Protein AF-A0A7N9CZJ7-F1 (afdb_monomer)

Nearest PDB structures (foldseek):
  6ads-assembly1_A  TM=1.060E-01  e=1.858E+00  Senecavirus A
  6adr-assembly1_A  TM=1.019E-01  e=4.118E+00  Senecavirus A

Foldseek 3Di:
DKDWDDDDDDDDPDWTKIKDFQPPDWAFDDQLDAAFAKEKCDPPPDDDDHDPDDDPWDKDWDQFKDKHFDDHQGAKEFQDQSYFAKDKAKAFDWDDDPDAATTGKIKMFIFTDWDPPDDDPFDDLPQAAAQDLDDSHRPPDTSCLVRHFHPDWIWGHWDDFPVDIKTKTWRAAQFNAPPPDPDADDWDPDPQKTWDWFDGDHHRPGYGNDQTFIGTGPHNHTHRRPRVQRRQQFWMWIKDDHWAAQPVCSGTRITDIIGTDDTDHMKMFGDPQKKKWKAFWDADSVRSMIMHGGRIMITGMDHNVCNVPPDDRNGMMMTMIGGDRMDMDGDDDPDDDD

Radius of gyration: 24.05 Å; Cα contacts (8 Å, |Δi|>4): 774; chains: 1; bounding box: 57×35×83 Å

Secondary structure (DSSP, 8-state):
--EE-----SSS---EEEEEES-S-EEEPBTTS----EEES-TTTSPSPB-SS-----EEE--S-EEEE-SSSB-EEESSTTSBPEEEEEEEE----TTS-S--EEEEEEEEPPBTT--------TT-EEPP---SSS------GGGEE-SSPEEEEEEE-SS-EEEEEE-S------TT-S-------BTTEEEEEESS----TT--SS---EEETT---B--STTHHHHTSS-EEEEEEEEEE-TT-TTS-EEEEEEEEEEE---EEE-TTEEEEEEEEEEETTTTEEEEEEEEEEESEE-HHHHHHH--TTT-EEEEEEE-SEEEEEE--SS---

Mean predicted aligned error: 12.18 Å

pLDDT: mean 73.37, std 17.72, range [30.78, 95.75]

Structure (mmCIF, N/CA/C/O backbone):
data_AF-A0A7N9CZJ7-F1
#
_entry.id   AF-A0A7N9CZJ7-F1
#
loop_
_atom_site.group_PDB
_atom_site.id
_atom_site.type_symbol
_atom_site.label_atom_id
_atom_site.label_alt_id
_atom_site.label_comp_id
_atom_site.label_asym_id
_atom_site.label_entity_id
_atom_site.label_seq_id
_atom_site.pdbx_PDB_ins_code
_atom_site.Cartn_x
_atom_site.Cartn_y
_atom_site.Cartn_z
_atom_site.occupancy
_atom_site.B_iso_or_equiv
_atom_site.auth_seq_id
_atom_site.auth_comp_id
_atom_site.auth_asym_id
_atom_site.auth_atom_id
_atom_site.pdbx_PDB_model_num
ATOM 1 N N . MET A 1 1 ? -22.726 -16.445 22.531 1.00 35.00 1 MET A N 1
ATOM 2 C CA . MET A 1 1 ? -22.434 -17.118 23.813 1.00 35.00 1 MET A CA 1
ATOM 3 C C . MET A 1 1 ? -21.592 -16.141 24.622 1.00 35.00 1 MET A C 1
ATOM 5 O O . MET A 1 1 ? -20.513 -15.794 24.161 1.00 35.00 1 MET A O 1
ATOM 9 N N . LEU A 1 2 ? -22.144 -15.577 25.698 1.00 37.31 2 LEU A N 1
ATOM 10 C CA . LEU A 1 2 ? -21.465 -14.611 26.572 1.00 37.31 2 LEU A CA 1
ATOM 11 C C . LEU A 1 2 ? -20.820 -15.407 27.716 1.00 37.31 2 LEU A C 1
ATOM 13 O O . LEU A 1 2 ? -21.484 -16.285 28.264 1.00 37.31 2 LEU A O 1
ATOM 17 N N . ALA A 1 3 ? -19.564 -15.133 28.061 1.00 42.53 3 ALA A N 1
ATOM 18 C CA . ALA A 1 3 ? -18.885 -15.789 29.180 1.00 42.53 3 ALA A CA 1
ATOM 19 C C . ALA A 1 3 ? -18.481 -14.743 30.229 1.00 42.53 3 ALA A C 1
ATOM 21 O O . ALA A 1 3 ? -18.048 -13.645 29.881 1.00 42.53 3 ALA A O 1
ATOM 22 N N . VAL A 1 4 ? -18.642 -15.071 31.509 1.00 50.06 4 VAL A N 1
ATOM 23 C CA . VAL A 1 4 ? -18.232 -14.223 32.638 1.00 50.06 4 VAL A CA 1
ATOM 24 C C . VAL A 1 4 ? -17.121 -14.965 33.374 1.00 50.06 4 VAL A C 1
ATOM 26 O O . VAL A 1 4 ? -17.295 -16.130 33.724 1.00 50.06 4 VAL A O 1
ATOM 29 N N . VAL A 1 5 ? -15.971 -14.318 33.570 1.00 45.25 5 VAL A N 1
ATOM 30 C CA . VAL A 1 5 ? -14.805 -14.904 34.253 1.00 45.25 5 VAL A CA 1
ATOM 31 C C . VAL A 1 5 ? -14.631 -14.203 35.598 1.00 45.25 5 VAL A C 1
ATOM 33 O O . VAL A 1 5 ? -14.600 -12.976 35.647 1.00 45.25 5 VAL A O 1
ATOM 36 N N . ASN A 1 6 ? -14.532 -14.975 36.684 1.00 49.66 6 ASN A N 1
ATOM 37 C CA . ASN A 1 6 ? -14.315 -14.467 38.040 1.00 49.66 6 ASN A CA 1
ATOM 38 C C . ASN A 1 6 ? -12.875 -14.759 38.493 1.00 49.66 6 ASN A C 1
ATOM 40 O O . ASN A 1 6 ? -12.367 -15.853 38.254 1.00 49.66 6 ASN A O 1
ATOM 44 N N . CYS A 1 7 ? -12.237 -13.806 39.171 1.00 40.56 7 CYS A N 1
ATOM 45 C CA . CYS A 1 7 ? -10.944 -13.987 39.828 1.00 40.56 7 CYS A CA 1
ATOM 46 C C . CYS A 1 7 ? -11.168 -13.797 41.337 1.00 40.56 7 CYS A C 1
ATOM 48 O O . CYS A 1 7 ? -11.533 -12.706 41.770 1.00 40.56 7 CYS A O 1
ATOM 50 N N . GLN A 1 8 ? -11.018 -14.857 42.138 1.00 43.53 8 GLN A N 1
ATOM 51 C CA . GLN A 1 8 ? -11.259 -14.794 43.584 1.00 43.53 8 GLN A CA 1
ATOM 52 C C . GLN A 1 8 ? -10.101 -14.108 44.318 1.00 43.53 8 GLN A C 1
ATOM 54 O O . GLN A 1 8 ? -9.026 -14.686 44.458 1.00 43.53 8 GLN A O 1
ATOM 59 N N . VAL A 1 9 ? -10.368 -12.924 44.875 1.00 43.78 9 VAL A N 1
ATOM 60 C CA . VAL A 1 9 ? -9.648 -12.348 46.021 1.00 43.78 9 VAL A CA 1
ATOM 61 C C . VAL A 1 9 ? -10.690 -11.706 46.954 1.00 43.78 9 VAL A C 1
ATOM 63 O O . VAL A 1 9 ? -11.707 -11.187 46.505 1.00 43.78 9 VAL A O 1
ATOM 66 N N . THR A 1 10 ? -10.470 -11.846 48.260 1.00 48.91 10 THR A N 1
ATOM 67 C CA . THR A 1 10 ? -11.349 -11.520 49.400 1.00 48.91 10 THR A CA 1
ATOM 68 C C . THR A 1 10 ? -12.090 -10.174 49.348 1.00 48.91 10 THR A C 1
ATOM 70 O O . THR A 1 10 ? -11.501 -9.165 48.981 1.00 48.91 10 THR A O 1
ATOM 73 N N . ALA A 1 11 ? -13.350 -10.197 49.818 1.00 47.03 11 ALA A N 1
ATOM 74 C CA . ALA A 1 11 ? -14.256 -9.096 50.194 1.00 47.03 11 ALA A CA 1
ATOM 75 C C . ALA A 1 11 ? -13.819 -7.665 49.808 1.00 47.03 11 ALA A C 1
ATOM 77 O O . ALA A 1 11 ? -13.419 -6.866 50.651 1.00 47.03 11 ALA A O 1
ATOM 78 N N . GLY A 1 12 ? -13.960 -7.344 48.525 1.00 55.69 12 GLY A N 1
ATOM 79 C CA . GLY A 1 12 ? -13.905 -5.994 47.967 1.00 55.69 12 GLY A CA 1
ATOM 80 C C . GLY A 1 12 ? -14.949 -5.864 46.856 1.00 55.69 12 GLY A C 1
ATOM 81 O O . GLY A 1 12 ? -15.506 -6.872 46.420 1.00 55.69 12 GLY A O 1
ATOM 82 N N . GLU A 1 13 ? -15.248 -4.637 46.426 1.00 60.72 13 GLU A N 1
ATOM 83 C CA . GLU A 1 13 ? -16.181 -4.351 45.328 1.00 60.72 13 GLU A CA 1
ATOM 84 C C . GLU A 1 13 ? -15.878 -5.230 44.101 1.00 60.72 13 GLU A C 1
ATOM 86 O O . GLU A 1 13 ? -14.835 -5.105 43.455 1.00 60.72 13 GLU A O 1
ATOM 91 N N . PHE A 1 14 ? -16.786 -6.157 43.783 1.00 65.25 14 PHE A N 1
ATOM 92 C CA . PHE A 1 14 ? -16.621 -7.048 42.639 1.00 65.25 14 PHE A CA 1
ATOM 93 C C . PHE A 1 14 ? -16.765 -6.247 41.344 1.00 65.25 14 PHE A C 1
ATOM 95 O O . PHE A 1 14 ? -17.844 -5.747 41.027 1.00 65.25 14 PHE A O 1
ATOM 102 N N . THR A 1 15 ? -15.686 -6.155 40.566 1.00 70.25 15 THR A N 1
ATOM 103 C CA . THR A 1 15 ? -15.757 -5.643 39.193 1.00 70.25 15 THR A CA 1
ATOM 104 C C . THR A 1 15 ? -16.025 -6.809 38.252 1.00 70.25 15 THR A C 1
ATOM 106 O O . THR A 1 15 ? -15.153 -7.648 38.025 1.00 70.25 15 THR A O 1
ATOM 109 N N . TYR A 1 16 ? -17.233 -6.872 37.700 1.00 76.38 16 TYR A N 1
ATOM 110 C CA . TYR A 1 16 ? -17.607 -7.897 36.731 1.00 76.38 16 TYR A CA 1
ATOM 111 C C . TYR A 1 16 ? -17.290 -7.435 35.309 1.00 76.38 16 TYR A C 1
ATOM 113 O O . TYR A 1 16 ? -17.482 -6.268 34.966 1.00 76.38 16 TYR A O 1
ATOM 121 N N . TRP A 1 17 ? -16.849 -8.366 34.465 1.00 80.88 17 TRP A N 1
ATOM 122 C CA . TRP A 1 17 ? -16.551 -8.114 33.057 1.00 80.88 17 TRP A CA 1
ATOM 123 C C . TRP A 1 17 ? -17.344 -9.069 32.165 1.00 80.88 17 TRP A C 1
ATOM 125 O O . TRP A 1 17 ? -17.363 -10.279 32.393 1.00 80.88 17 TRP A O 1
ATOM 135 N N . ALA A 1 18 ? -17.986 -8.528 31.133 1.00 79.94 18 ALA A N 1
ATOM 136 C CA . ALA A 1 18 ? -18.663 -9.296 30.099 1.00 79.94 18 ALA A CA 1
ATOM 137 C C . ALA A 1 18 ? -17.715 -9.545 28.922 1.00 79.94 18 ALA A C 1
ATOM 139 O O . ALA A 1 18 ? -17.252 -8.592 28.290 1.00 79.94 18 ALA A O 1
ATOM 140 N N . TYR A 1 19 ? -17.459 -10.818 28.609 1.00 80.31 19 TYR A N 1
ATOM 141 C CA . TYR A 1 19 ? -16.740 -11.218 27.402 1.00 80.31 19 TYR A CA 1
ATOM 142 C C . TYR A 1 19 ? -17.669 -11.202 26.188 1.00 80.31 19 TYR A C 1
ATOM 144 O O . TYR A 1 19 ? -18.663 -11.932 26.143 1.00 80.31 19 TYR A O 1
ATOM 152 N N . ILE A 1 20 ? -17.320 -10.406 25.180 1.00 77.19 20 ILE A N 1
ATOM 153 C CA . ILE A 1 20 ? -18.019 -10.357 23.897 1.00 77.19 20 ILE A CA 1
ATOM 154 C C . ILE A 1 20 ? -17.065 -10.872 22.814 1.00 77.19 20 ILE A C 1
ATOM 156 O O . ILE A 1 20 ? -16.168 -10.131 22.398 1.00 77.19 20 ILE A O 1
ATOM 160 N N . PRO A 1 21 ? -17.235 -12.118 22.339 1.00 69.88 21 PRO A N 1
ATOM 161 C CA . PRO A 1 21 ? -16.511 -12.602 21.172 1.00 69.88 21 PRO A CA 1
ATOM 162 C C . PRO A 1 21 ? -17.062 -11.933 19.906 1.00 69.88 21 PRO A C 1
ATOM 164 O O . PRO A 1 21 ? -18.275 -11.816 19.741 1.00 69.88 21 PRO A O 1
ATOM 167 N N . PHE A 1 22 ? -16.167 -11.515 19.009 1.00 67.81 22 PHE A N 1
ATOM 168 C CA . PHE A 1 22 ? -16.477 -10.878 17.720 1.00 67.81 22 PHE A CA 1
ATOM 169 C C . PHE A 1 22 ? -17.479 -9.713 17.815 1.00 67.81 22 PHE A C 1
ATOM 171 O O . PHE A 1 22 ? -18.526 -9.744 17.161 1.00 67.81 22 PHE A O 1
ATOM 178 N N . PRO A 1 23 ? -17.198 -8.676 18.626 1.00 74.38 23 PRO A N 1
ATOM 179 C CA . PRO A 1 23 ? -18.086 -7.526 18.704 1.00 74.38 23 PRO A CA 1
ATOM 180 C C . PRO A 1 23 ? -18.193 -6.852 17.322 1.00 74.38 23 PRO A C 1
ATOM 182 O O . PRO A 1 23 ? -17.215 -6.852 16.566 1.00 74.38 23 PRO A O 1
ATOM 185 N N . PRO A 1 24 ? -19.327 -6.206 16.996 1.00 68.50 24 PRO A N 1
ATOM 186 C CA . PRO A 1 24 ? -19.519 -5.454 15.750 1.00 68.50 24 PRO A CA 1
ATOM 187 C C . PRO A 1 24 ? -18.751 -4.116 15.764 1.00 68.50 24 PRO A C 1
ATOM 189 O O . PRO A 1 24 ? -19.250 -3.081 15.333 1.00 68.50 24 PRO A O 1
ATOM 192 N N . LEU A 1 25 ? -17.538 -4.120 16.317 1.00 81.38 25 LEU A N 1
ATOM 193 C CA . LEU A 1 25 ? -16.670 -2.967 16.480 1.00 81.38 25 LEU A CA 1
ATOM 194 C C . LEU A 1 25 ? -15.403 -3.187 15.665 1.00 81.38 25 LEU A C 1
ATOM 196 O O . LEU A 1 25 ? -14.696 -4.189 15.819 1.00 81.38 25 LEU A O 1
ATOM 200 N N . TYR A 1 26 ? -15.111 -2.213 14.817 1.00 88.25 26 TYR A N 1
ATOM 201 C CA . TYR A 1 26 ? -13.889 -2.169 14.045 1.00 88.25 26 TYR A CA 1
ATOM 202 C C . TYR A 1 26 ? -12.874 -1.263 14.738 1.00 88.25 26 TYR A C 1
ATOM 204 O O . TYR A 1 26 ? -13.220 -0.287 15.400 1.00 88.25 26 TYR A O 1
ATOM 212 N N . GLN A 1 27 ? -11.601 -1.605 14.597 1.00 91.44 27 GLN A N 1
ATOM 213 C CA . GLN A 1 27 ? -10.484 -0.784 15.047 1.00 91.44 27 GLN A CA 1
ATOM 214 C C . GLN A 1 27 ? -9.571 -0.457 13.874 1.00 91.44 27 GLN A C 1
ATOM 216 O O . GLN A 1 27 ? -9.535 -1.201 12.890 1.00 91.44 27 GLN A O 1
ATOM 221 N N . GLY A 1 28 ? -8.818 0.632 13.990 1.00 93.00 28 GLY A N 1
ATOM 222 C CA . GLY A 1 28 ? -7.838 1.004 12.978 1.00 93.00 28 GLY A CA 1
ATOM 223 C C . GLY A 1 28 ? -6.716 -0.026 12.903 1.00 93.00 28 GLY A C 1
ATOM 224 O O . GLY A 1 28 ? -6.285 -0.573 13.922 1.00 93.00 28 GLY A O 1
ATOM 225 N N . VAL A 1 29 ? -6.239 -0.302 11.692 1.00 94.88 29 VAL A N 1
ATOM 226 C CA . VAL A 1 29 ? -5.021 -1.088 11.495 1.00 94.88 29 VAL A CA 1
ATOM 227 C C . VAL A 1 29 ? -3.820 -0.161 11.633 1.00 94.88 29 VAL A C 1
ATOM 229 O O . VAL A 1 29 ? -3.754 0.870 10.970 1.00 94.88 29 VAL A O 1
ATOM 232 N N . ALA A 1 30 ? -2.873 -0.528 12.492 1.00 93.25 30 ALA A N 1
ATOM 233 C CA . ALA A 1 30 ? -1.610 0.182 12.646 1.00 93.25 30 ALA A CA 1
ATOM 234 C C . ALA A 1 30 ? -0.512 -0.446 11.783 1.00 93.25 30 ALA A C 1
ATOM 236 O O . ALA A 1 30 ? -0.524 -1.656 11.542 1.00 93.25 30 ALA A O 1
ATOM 237 N N . TRP A 1 31 ? 0.479 0.353 11.390 1.00 92.19 31 TRP A N 1
ATOM 238 C CA . TRP A 1 31 ? 1.598 -0.114 10.566 1.00 92.19 31 TRP A CA 1
ATOM 239 C C . TRP A 1 31 ? 2.408 -1.265 11.175 1.00 92.19 31 TRP A C 1
ATOM 241 O O . TRP A 1 31 ? 2.840 -2.152 10.448 1.00 92.19 31 TRP A O 1
ATOM 251 N N . GLY A 1 32 ? 2.578 -1.290 12.501 1.00 86.25 32 GLY A N 1
ATOM 252 C CA . GLY A 1 32 ? 3.277 -2.378 13.200 1.00 86.25 32 GLY A CA 1
ATOM 253 C C . GLY A 1 32 ? 2.484 -3.691 13.284 1.00 86.25 32 GLY A C 1
ATOM 254 O O . GLY A 1 32 ? 2.939 -4.644 13.914 1.00 86.25 32 GLY A O 1
ATOM 255 N N . GLY A 1 33 ? 1.277 -3.739 12.714 1.00 88.06 33 GLY A N 1
ATOM 256 C CA . GLY A 1 33 ? 0.452 -4.939 12.640 1.00 88.06 33 GLY A CA 1
ATOM 257 C C . GLY A 1 33 ? 0.868 -5.889 11.516 1.00 88.06 33 GLY A C 1
ATOM 258 O O . GLY A 1 33 ? 1.759 -5.606 10.725 1.00 88.06 33 GLY A O 1
ATOM 259 N N . ARG A 1 34 ? 0.175 -7.030 11.426 1.00 90.06 34 ARG A N 1
ATOM 260 C CA . ARG A 1 34 ? 0.337 -7.975 10.307 1.00 90.06 34 ARG A CA 1
ATOM 261 C C . ARG A 1 34 ? -0.060 -7.327 8.980 1.00 90.06 34 ARG A C 1
ATOM 263 O O . ARG A 1 34 ? -0.931 -6.454 8.969 1.00 90.06 34 ARG A O 1
ATOM 270 N N . GLU A 1 35 ? 0.517 -7.820 7.888 1.00 92.19 35 GLU A N 1
ATOM 271 C CA . GLU A 1 35 ? 0.159 -7.407 6.530 1.00 92.19 35 GLU A CA 1
ATOM 272 C C . GLU A 1 35 ? -1.357 -7.479 6.294 1.00 92.19 35 GLU A C 1
ATOM 274 O O . GLU A 1 35 ? -2.014 -8.468 6.641 1.00 92.19 35 GLU A O 1
ATOM 279 N N . VAL A 1 36 ? -1.913 -6.428 5.693 1.00 94.94 36 VAL A N 1
ATOM 280 C CA . VAL A 1 36 ? -3.295 -6.422 5.211 1.00 94.94 36 VAL A CA 1
ATOM 281 C C . VAL A 1 36 ? -3.331 -7.016 3.801 1.00 94.94 36 VAL A C 1
ATOM 283 O O . VAL A 1 36 ? -2.818 -6.392 2.873 1.00 94.94 36 VAL A O 1
ATOM 286 N N . PRO A 1 37 ? -3.963 -8.183 3.586 1.00 94.50 37 PRO A N 1
ATOM 287 C CA . PRO A 1 37 ? -4.088 -8.746 2.252 1.00 94.50 37 PRO A CA 1
ATOM 288 C C . PRO A 1 37 ? -5.107 -7.956 1.423 1.00 94.50 37 PRO A C 1
ATOM 290 O O . PRO A 1 37 ? -6.283 -7.863 1.785 1.00 94.50 37 PRO A O 1
ATOM 293 N N . VAL A 1 38 ? -4.651 -7.434 0.283 1.00 94.56 38 VAL A N 1
ATOM 294 C CA . VAL A 1 38 ? -5.498 -6.801 -0.734 1.00 94.56 38 VAL A CA 1
ATOM 295 C C . VAL A 1 38 ? -5.513 -7.680 -1.979 1.00 94.56 38 VAL A C 1
ATOM 297 O O . VAL A 1 38 ? -4.472 -7.979 -2.574 1.00 94.56 38 VAL A O 1
ATOM 300 N N . PHE A 1 39 ? -6.712 -8.111 -2.346 1.00 92.88 39 PHE A N 1
ATOM 301 C CA . PHE A 1 39 ? -6.987 -9.024 -3.444 1.00 92.88 39 PHE A CA 1
ATOM 302 C C . PHE A 1 39 ? -7.360 -8.235 -4.693 1.00 92.88 39 PHE A C 1
ATOM 304 O O . PHE A 1 39 ? -8.078 -7.241 -4.597 1.00 92.88 39 PHE A O 1
ATOM 311 N N . THR A 1 40 ? -6.905 -8.693 -5.856 1.00 90.94 40 THR A N 1
ATOM 312 C CA . THR A 1 40 ? -7.217 -8.059 -7.149 1.00 90.94 40 THR A CA 1
ATOM 313 C C . THR A 1 40 ? -7.806 -9.054 -8.139 1.00 90.94 40 THR A C 1
ATOM 315 O O . THR A 1 40 ? -7.587 -10.257 -8.007 1.00 90.94 40 THR A O 1
ATOM 318 N N . ASN A 1 41 ? -8.583 -8.571 -9.109 1.00 88.94 41 ASN A N 1
ATOM 319 C CA . ASN A 1 41 ? -9.173 -9.411 -10.159 1.00 88.94 41 ASN A CA 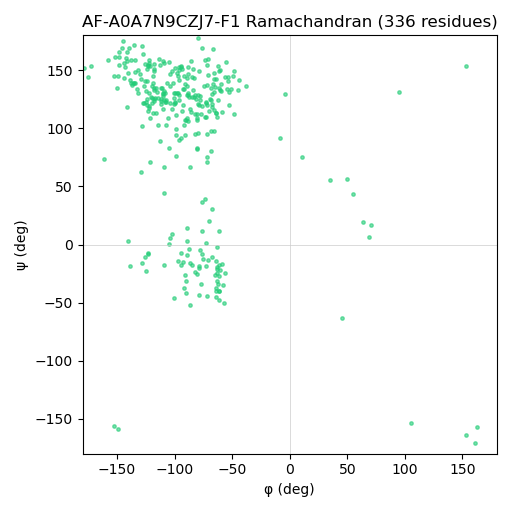1
ATOM 320 C C . ASN A 1 41 ? -8.249 -9.626 -11.371 1.00 88.94 41 ASN A C 1
ATOM 322 O O . ASN A 1 41 ? -8.499 -10.528 -12.164 1.00 88.94 41 ASN A O 1
ATOM 326 N N . ASP A 1 42 ? -7.200 -8.818 -11.535 1.00 83.12 42 ASP A N 1
ATOM 327 C CA . ASP A 1 42 ? -6.266 -8.953 -12.654 1.00 83.12 42 ASP A CA 1
ATOM 328 C C . ASP A 1 42 ? -5.139 -9.929 -12.294 1.00 83.12 42 ASP A C 1
ATOM 330 O O . ASP A 1 42 ? -4.246 -9.613 -11.517 1.00 83.12 42 ASP A O 1
ATOM 334 N N . THR A 1 43 ? -5.177 -11.135 -12.856 1.00 80.19 43 THR A N 1
ATOM 335 C CA . THR A 1 43 ? -4.151 -12.164 -12.619 1.00 80.19 43 THR A CA 1
ATOM 336 C C . THR A 1 43 ? -2.961 -12.064 -13.573 1.00 80.19 43 THR A C 1
ATOM 338 O O . THR A 1 43 ? -2.032 -12.863 -13.473 1.00 80.19 43 THR A O 1
ATOM 341 N N . ALA A 1 44 ? -3.008 -11.149 -14.543 1.00 75.94 44 ALA A N 1
ATOM 342 C CA . ALA A 1 44 ? -2.005 -11.038 -15.595 1.00 75.94 44 ALA A CA 1
ATOM 343 C C . ALA A 1 44 ? -0.886 -10.055 -15.219 1.00 75.94 44 ALA A C 1
ATOM 345 O O . ALA A 1 44 ? 0.276 -10.307 -15.532 1.00 75.94 44 ALA A O 1
ATOM 346 N N . TRP A 1 45 ? -1.231 -8.953 -14.549 1.00 76.31 45 TRP A N 1
ATOM 347 C CA . TRP A 1 45 ? -0.335 -7.820 -14.295 1.00 76.31 45 TRP A CA 1
ATOM 348 C C . TRP A 1 45 ? -0.207 -7.454 -12.820 1.00 76.31 45 TRP A C 1
ATOM 350 O O . TRP A 1 45 ? 0.798 -6.851 -12.440 1.00 76.31 45 TRP A O 1
ATOM 360 N N . MET A 1 46 ? -1.186 -7.817 -11.986 1.00 81.38 46 MET A N 1
ATOM 361 C CA . MET A 1 46 ? -1.068 -7.646 -10.539 1.00 81.38 46 MET A CA 1
ATOM 362 C C . MET A 1 46 ? -0.418 -8.869 -9.893 1.00 81.38 46 MET A C 1
ATOM 364 O O . MET A 1 46 ? -0.640 -10.000 -10.325 1.00 81.38 46 MET A O 1
ATOM 368 N N . PRO A 1 47 ? 0.361 -8.682 -8.817 1.00 81.56 47 PRO A N 1
ATOM 369 C CA . PRO A 1 47 ? 0.821 -9.804 -8.020 1.00 81.56 47 PRO A CA 1
ATOM 370 C C . PRO A 1 47 ? -0.318 -10.382 -7.168 1.00 81.56 47 PRO A C 1
ATOM 372 O O . PRO A 1 47 ? -1.282 -9.693 -6.815 1.00 81.56 47 PRO A O 1
ATOM 375 N N . SER A 1 48 ? -0.147 -11.641 -6.760 1.00 83.06 48 SER A N 1
ATOM 376 C CA . SER A 1 48 ? -0.950 -12.310 -5.725 1.00 83.06 48 SER A CA 1
ATOM 377 C C . SER A 1 48 ? -1.088 -11.436 -4.458 1.00 83.06 48 SER A C 1
ATOM 379 O O . SER A 1 48 ? -0.197 -10.626 -4.186 1.00 83.06 48 SER A O 1
ATOM 381 N N . PRO A 1 49 ? -2.189 -11.524 -3.685 1.00 90.31 49 PRO A N 1
ATOM 382 C CA . PRO A 1 49 ? -3.314 -12.448 -3.848 1.00 90.31 49 PRO A CA 1
ATOM 383 C C . PRO A 1 49 ? -4.408 -11.969 -4.815 1.00 90.31 49 PRO A C 1
ATOM 385 O O . PRO A 1 49 ? -4.573 -10.773 -5.070 1.00 90.31 49 PRO A O 1
ATOM 388 N N . PHE A 1 50 ? -5.175 -12.936 -5.329 1.00 89.06 50 PHE A N 1
ATOM 389 C CA . PHE A 1 50 ? -6.213 -12.746 -6.347 1.00 89.06 50 PHE A CA 1
ATOM 390 C C . PHE A 1 50 ? -7.623 -13.007 -5.811 1.00 89.06 50 PHE A C 1
ATOM 392 O O . PHE A 1 50 ? -7.821 -13.763 -4.858 1.00 89.06 50 PHE A O 1
ATOM 399 N N . LEU A 1 51 ? -8.619 -12.385 -6.434 1.00 86.19 51 LEU A N 1
ATOM 400 C CA . LEU A 1 51 ? -10.026 -12.651 -6.163 1.00 86.19 51 LEU A CA 1
ATOM 401 C C . LEU A 1 51 ? -10.428 -14.015 -6.737 1.00 86.19 51 LEU A C 1
ATOM 403 O O . LEU A 1 51 ? -10.310 -14.257 -7.930 1.00 86.19 51 LEU A O 1
ATOM 407 N N . ASN A 1 52 ? -10.913 -14.906 -5.870 1.00 73.38 52 ASN A N 1
ATOM 408 C CA . ASN A 1 52 ? -11.324 -16.261 -6.267 1.00 73.38 52 ASN A CA 1
ATOM 409 C C . ASN A 1 52 ? -12.713 -16.320 -6.945 1.00 73.38 52 ASN A C 1
ATOM 411 O O . ASN A 1 52 ? -13.035 -17.339 -7.544 1.00 73.38 52 ASN A O 1
ATOM 415 N N . GLN A 1 53 ? -13.549 -15.286 -6.786 1.00 65.06 53 GLN A N 1
ATOM 416 C CA . GLN A 1 53 ? -14.938 -15.180 -7.268 1.00 65.06 53 GLN A CA 1
ATOM 417 C C . GLN A 1 53 ? -15.266 -13.699 -7.518 1.00 65.06 53 GLN A C 1
ATOM 419 O O . GLN A 1 53 ? -14.561 -12.838 -6.975 1.00 65.06 53 GLN A O 1
ATOM 424 N N . ASP A 1 54 ? -16.314 -13.410 -8.303 1.00 57.19 54 ASP A N 1
ATOM 425 C CA . ASP A 1 54 ? -16.818 -12.043 -8.479 1.00 57.19 54 ASP A CA 1
ATOM 426 C C . ASP A 1 54 ? -17.084 -11.424 -7.100 1.00 57.19 54 ASP A C 1
ATOM 428 O O . ASP A 1 54 ? -17.834 -11.996 -6.303 1.00 57.19 54 ASP A O 1
ATOM 432 N N . PRO A 1 55 ? -16.419 -10.311 -6.755 1.00 55.69 55 PRO A N 1
ATOM 433 C CA . PRO A 1 55 ? -16.601 -9.704 -5.454 1.00 55.69 55 PRO A CA 1
ATOM 434 C C . PRO A 1 55 ? -18.020 -9.140 -5.370 1.00 55.69 55 PRO A C 1
ATOM 436 O O . PRO A 1 55 ? -18.375 -8.248 -6.140 1.00 55.69 55 PRO A O 1
ATOM 439 N N . GLU A 1 56 ? -18.816 -9.598 -4.402 1.00 53.62 56 GLU A N 1
ATOM 440 C CA . GLU A 1 56 ? -19.921 -8.772 -3.923 1.00 53.62 56 GLU A CA 1
ATOM 441 C C . GLU A 1 56 ? -19.303 -7.469 -3.410 1.00 53.62 56 GLU A C 1
ATOM 443 O O . GLU A 1 56 ? -18.500 -7.449 -2.470 1.00 53.62 56 GLU A O 1
ATOM 448 N N . LEU A 1 57 ? -19.612 -6.372 -4.102 1.00 58.31 57 LEU A N 1
ATOM 449 C CA . LEU A 1 57 ? -19.254 -5.032 -3.676 1.00 58.31 57 LEU A CA 1
ATOM 450 C C . LEU A 1 57 ? -20.148 -4.681 -2.482 1.00 58.31 57 LEU A C 1
ATOM 452 O O . LEU A 1 57 ? -21.114 -3.937 -2.614 1.00 58.31 57 LEU A O 1
ATOM 456 N N . ASP A 1 58 ? -19.840 -5.248 -1.318 1.00 57.56 58 ASP A N 1
ATOM 457 C CA . ASP A 1 58 ? -20.520 -4.902 -0.077 1.00 57.56 58 ASP A CA 1
ATOM 458 C C . ASP 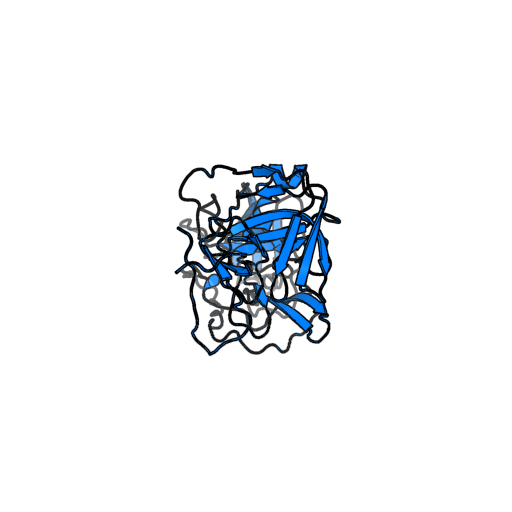A 1 58 ? -20.134 -3.466 0.292 1.00 57.56 58 ASP A C 1
ATOM 460 O O . ASP A 1 58 ? -19.056 -3.199 0.839 1.00 57.56 58 ASP A O 1
ATOM 464 N N . THR A 1 59 ? -21.013 -2.529 -0.058 1.00 59.22 59 THR A N 1
ATOM 465 C CA . THR A 1 59 ? -20.969 -1.143 0.401 1.00 59.22 59 THR A CA 1
ATOM 466 C C . THR A 1 59 ? -21.940 -0.983 1.560 1.00 59.22 59 THR A C 1
ATOM 468 O O . THR A 1 59 ? -23.156 -1.045 1.379 1.00 59.22 59 THR A O 1
ATOM 471 N N . GLY A 1 60 ? -21.407 -0.768 2.757 1.00 61.06 60 GLY A N 1
ATOM 472 C CA . GLY A 1 60 ? -22.190 -0.375 3.921 1.00 61.06 60 GLY A CA 1
ATOM 473 C C . GLY A 1 60 ? -22.086 1.130 4.106 1.00 61.06 60 GLY A C 1
ATOM 474 O O . GLY A 1 60 ? -21.097 1.619 4.653 1.00 61.06 60 GLY A O 1
ATOM 475 N N . THR A 1 61 ? -23.080 1.891 3.659 1.00 59.72 61 THR A N 1
ATOM 476 C CA . THR A 1 61 ? -23.082 3.338 3.897 1.00 59.72 61 THR A CA 1
ATOM 477 C C . THR A 1 61 ? -23.518 3.623 5.326 1.00 59.72 61 THR A C 1
ATOM 479 O O . THR A 1 61 ? -24.608 3.232 5.740 1.00 59.72 61 THR A O 1
ATOM 482 N N . VAL A 1 62 ? -22.685 4.342 6.076 1.00 61.62 62 VAL A N 1
ATOM 483 C CA . VAL A 1 62 ? -23.069 4.915 7.362 1.00 61.62 62 VAL A CA 1
ATOM 484 C C . VAL A 1 62 ? -23.215 6.419 7.151 1.00 61.62 62 VAL A C 1
ATOM 486 O O . VAL A 1 62 ? -22.244 7.161 7.090 1.00 61.62 62 VAL A O 1
ATOM 489 N N . ASN A 1 63 ? -24.453 6.904 7.044 1.00 54.94 63 ASN A N 1
ATOM 490 C CA . ASN A 1 63 ? -24.745 8.339 6.893 1.00 54.94 63 ASN A CA 1
ATOM 491 C C . ASN A 1 63 ? -24.457 9.161 8.177 1.00 54.94 63 ASN A C 1
ATOM 493 O O . ASN A 1 63 ? -24.997 10.251 8.347 1.00 54.94 63 ASN A O 1
ATOM 497 N N . SER A 1 64 ? -23.632 8.654 9.098 1.00 64.81 64 SER A N 1
ATOM 498 C CA . SER A 1 64 ? -23.293 9.271 10.384 1.00 64.81 64 SER A CA 1
ATOM 499 C C . SER A 1 64 ? -21.781 9.358 10.599 1.00 64.81 64 SER A C 1
ATOM 501 O O . SER 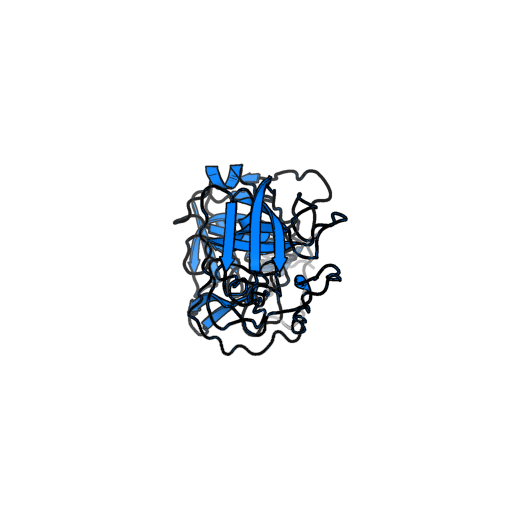A 1 64 ? -20.993 8.768 9.860 1.00 64.81 64 SER A O 1
ATOM 503 N N . SER A 1 65 ? -21.378 10.080 11.646 1.00 83.56 65 SER A N 1
ATOM 504 C CA . SER A 1 65 ? -20.009 10.045 12.152 1.00 83.56 65 SER A CA 1
ATOM 505 C C . SER A 1 65 ? -19.642 8.638 12.635 1.00 83.56 65 SER A C 1
ATOM 507 O O . SER A 1 65 ? -20.493 7.873 13.099 1.00 83.56 65 SER A O 1
ATOM 509 N N . TYR A 1 66 ? -18.362 8.291 12.520 1.00 89.19 66 TYR A N 1
ATOM 510 C CA . TYR A 1 66 ? -17.816 7.037 13.031 1.00 89.19 66 TYR A CA 1
ATOM 511 C C . TYR A 1 66 ? -16.485 7.300 13.724 1.00 89.19 66 TYR A C 1
ATOM 513 O O . TYR A 1 66 ? -15.664 8.072 13.233 1.00 89.19 66 TYR A O 1
ATOM 521 N N . GLN A 1 67 ? -16.263 6.645 14.857 1.00 91.12 67 GLN A N 1
ATOM 522 C CA . GLN A 1 67 ? -15.053 6.799 15.651 1.00 91.12 67 GLN A CA 1
ATOM 523 C C . GLN A 1 67 ? -14.429 5.435 15.901 1.00 91.12 67 GLN A C 1
ATOM 525 O O . GLN A 1 67 ? -15.117 4.477 16.252 1.00 91.12 67 GLN A O 1
ATOM 530 N N . PHE A 1 68 ? -13.110 5.363 15.764 1.00 91.88 68 PHE A N 1
ATOM 531 C CA . PHE A 1 68 ? -12.344 4.170 16.096 1.00 91.88 68 PHE A CA 1
ATOM 532 C C . PHE A 1 68 ? -11.000 4.535 16.718 1.00 91.88 68 PH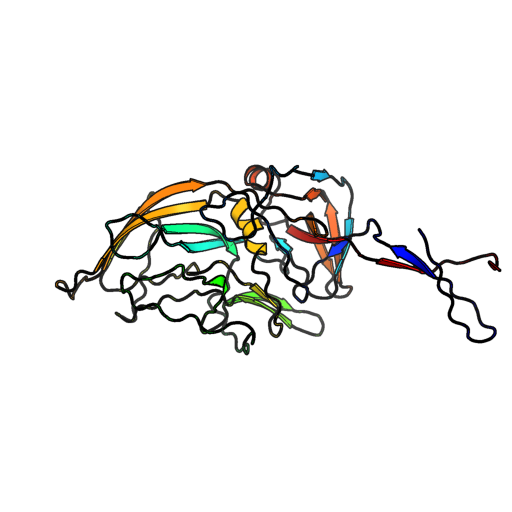E A C 1
ATOM 534 O O . PHE A 1 68 ? -10.442 5.603 16.477 1.00 91.88 68 PHE A O 1
ATOM 541 N N . GLY A 1 69 ? -10.484 3.627 17.542 1.00 91.69 69 GLY A N 1
ATOM 542 C CA . GLY A 1 69 ? -9.137 3.722 18.097 1.00 91.69 69 GLY A CA 1
ATOM 543 C C . GLY A 1 69 ? -8.125 2.942 17.262 1.00 91.69 69 GLY A C 1
ATOM 544 O O . GLY A 1 69 ? -8.472 1.940 16.625 1.00 91.69 69 GLY A O 1
ATOM 545 N N . VAL A 1 70 ? -6.872 3.385 17.300 1.00 91.19 70 VAL A N 1
ATOM 546 C CA . VAL A 1 70 ? -5.713 2.688 16.739 1.00 91.19 70 VAL A CA 1
ATOM 547 C C . VAL A 1 70 ? -4.529 2.767 17.703 1.00 91.19 70 VAL A C 1
ATOM 549 O O . VAL A 1 70 ? -4.256 3.804 18.304 1.00 91.19 70 VAL A O 1
ATOM 552 N N . GLU A 1 71 ? -3.806 1.660 17.845 1.00 87.94 71 GLU A N 1
ATOM 553 C CA . GLU A 1 71 ? -2.587 1.598 18.652 1.00 87.94 71 GLU A CA 1
ATOM 554 C C . GLU A 1 71 ? -1.362 1.908 17.781 1.00 87.94 71 GLU A C 1
ATOM 556 O O . GLU A 1 71 ? -0.803 1.031 17.125 1.00 87.94 71 GLU A O 1
ATOM 561 N N . GLY A 1 72 ? -0.940 3.175 17.764 1.00 88.75 72 GLY A N 1
ATOM 562 C CA . GLY A 1 72 ? 0.197 3.650 16.966 1.00 88.75 72 GLY A CA 1
ATOM 563 C C . GLY A 1 72 ? -0.232 4.448 15.734 1.00 88.75 72 GLY A C 1
ATOM 564 O O . GLY A 1 72 ? -1.284 5.082 15.740 1.00 88.75 72 GLY A O 1
ATOM 565 N N . LEU A 1 73 ? 0.605 4.455 14.691 1.00 91.81 73 LEU A N 1
ATOM 566 C CA . LEU A 1 73 ? 0.302 5.153 13.438 1.00 91.81 73 LEU A CA 1
ATOM 567 C C . LEU A 1 73 ? -0.717 4.333 12.617 1.00 91.81 73 LEU A C 1
ATOM 569 O O . LEU A 1 73 ? -0.390 3.193 12.260 1.00 91.81 73 LEU A O 1
ATOM 573 N N . PRO A 1 74 ? -1.915 4.867 12.302 1.00 94.31 74 PRO A N 1
ATOM 574 C CA . PRO A 1 74 ? -2.871 4.182 11.437 1.00 94.31 74 PRO A CA 1
ATOM 575 C C . PRO A 1 74 ? -2.362 4.042 10.002 1.00 94.31 74 PRO A C 1
ATOM 577 O O . PRO A 1 74 ? -1.680 4.920 9.477 1.00 94.31 74 PRO A O 1
ATOM 580 N N . ILE A 1 75 ? -2.752 2.950 9.347 1.00 95.75 75 ILE A N 1
ATOM 581 C CA . ILE A 1 75 ? -2.628 2.804 7.899 1.00 95.75 75 ILE A CA 1
ATOM 582 C C . ILE A 1 75 ? -3.801 3.539 7.252 1.00 95.75 75 ILE A C 1
ATOM 584 O O . ILE A 1 75 ? -4.958 3.119 7.371 1.00 95.75 75 ILE A O 1
ATOM 588 N N . CYS A 1 76 ? -3.488 4.624 6.553 1.00 95.25 76 CYS A N 1
ATOM 589 C CA . CYS A 1 76 ? -4.438 5.354 5.730 1.00 95.25 76 CYS A CA 1
ATOM 590 C C . CYS A 1 76 ? -3.782 5.905 4.464 1.00 95.25 76 CYS A C 1
ATOM 592 O O . CYS A 1 76 ? -2.567 6.103 4.406 1.00 95.25 76 CYS A O 1
ATOM 594 N N . LEU A 1 77 ? -4.610 6.140 3.452 1.00 94.31 77 LEU A N 1
ATOM 595 C CA . LEU A 1 77 ? -4.258 6.717 2.155 1.00 94.31 77 LEU A CA 1
ATOM 596 C C . LEU A 1 77 ? -5.063 8.005 2.009 1.00 94.31 77 LEU A C 1
ATOM 598 O O . LEU A 1 77 ? -6.242 7.978 2.351 1.00 94.31 77 LEU A O 1
ATOM 602 N N . GLY A 1 78 ? -4.492 9.112 1.541 1.00 92.25 78 GLY A N 1
ATOM 603 C CA . GLY A 1 78 ? -5.275 10.348 1.511 1.00 92.25 78 GLY A CA 1
ATOM 604 C C . GLY A 1 78 ? -4.517 11.658 1.403 1.00 92.25 78 GLY A C 1
ATOM 605 O O . GLY A 1 78 ? -3.308 11.702 1.162 1.00 92.25 78 GLY A O 1
ATOM 606 N N . GLY A 1 79 ? -5.283 12.731 1.580 1.00 86.50 79 GLY A N 1
ATOM 607 C CA . GLY A 1 79 ? -4.784 14.101 1.678 1.00 86.50 79 GLY A CA 1
ATOM 608 C C . GLY A 1 79 ? -4.333 14.479 3.091 1.00 86.50 79 GLY A C 1
ATOM 609 O O . GLY A 1 79 ? -3.586 15.445 3.249 1.00 86.50 79 GLY A O 1
ATOM 610 N N . SER A 1 80 ? -4.742 13.726 4.119 1.00 89.75 80 SER A N 1
ATOM 611 C CA . SER A 1 80 ? -4.346 14.006 5.500 1.00 89.75 80 SER A CA 1
ATOM 612 C C . SER A 1 80 ? -2.829 13.858 5.726 1.00 89.75 80 SER A C 1
ATOM 614 O O . SER A 1 80 ? -2.230 12.908 5.219 1.00 89.75 80 SER A O 1
ATOM 616 N N . PRO A 1 81 ? -2.193 14.717 6.556 1.00 89.12 81 PRO A N 1
ATOM 617 C CA . PRO A 1 81 ? -0.734 14.729 6.755 1.00 89.12 81 PRO A CA 1
ATOM 618 C C . PRO A 1 81 ? -0.122 13.446 7.331 1.00 89.12 81 PRO A C 1
ATOM 620 O O . PRO A 1 81 ? 1.091 13.271 7.287 1.00 89.12 81 PRO A O 1
ATOM 623 N N . HIS A 1 82 ? -0.932 12.581 7.941 1.00 91.12 82 HIS A N 1
ATOM 624 C CA . HIS A 1 82 ? -0.504 11.303 8.515 1.00 91.12 82 HIS A CA 1
ATOM 625 C C . HIS A 1 82 ? -0.887 10.097 7.649 1.00 91.12 82 HIS A C 1
ATOM 627 O O . HIS A 1 82 ? -0.697 8.960 8.081 1.00 91.12 82 HIS A O 1
ATOM 633 N N . CYS A 1 83 ? -1.434 10.335 6.456 1.00 93.69 83 CYS A N 1
ATOM 634 C CA . CYS A 1 83 ? -1.776 9.309 5.483 1.00 93.69 83 CYS A CA 1
ATOM 635 C C . CYS A 1 83 ? -0.765 9.281 4.337 1.00 93.69 83 CYS A C 1
ATOM 637 O O . CYS A 1 83 ? -0.073 10.256 4.053 1.00 93.69 83 CYS A O 1
ATOM 639 N N . LEU A 1 84 ? -0.675 8.136 3.665 1.00 93.62 84 LEU A N 1
ATOM 640 C CA . LEU A 1 84 ? 0.136 8.003 2.465 1.00 93.62 84 LEU A CA 1
ATOM 641 C C . LEU A 1 84 ? -0.492 8.793 1.320 1.00 93.62 84 LEU A C 1
ATOM 643 O O . LEU A 1 84 ? -1.649 8.570 0.953 1.00 93.62 84 LEU A O 1
ATOM 647 N N . HIS A 1 85 ? 0.299 9.681 0.730 1.00 90.88 85 HIS A N 1
ATOM 648 C CA . HIS A 1 85 ? -0.119 10.448 -0.431 1.00 90.88 85 HIS A CA 1
ATOM 649 C C . HIS A 1 85 ? -0.024 9.624 -1.712 1.00 90.88 85 HIS A C 1
ATOM 651 O O . HIS A 1 85 ? 0.837 8.755 -1.865 1.00 90.88 85 HIS A O 1
ATOM 657 N N . LEU A 1 86 ? -0.913 9.941 -2.647 1.00 88.88 86 LEU A N 1
ATOM 658 C CA . LEU A 1 86 ? -1.019 9.276 -3.932 1.00 88.88 86 LEU A CA 1
ATOM 659 C C . LEU A 1 86 ? -0.000 9.860 -4.919 1.00 88.88 86 LEU A C 1
ATOM 661 O O . LEU A 1 86 ? 0.267 11.061 -4.926 1.00 88.88 86 LEU A O 1
ATOM 665 N N . SER A 1 87 ? 0.551 8.999 -5.764 1.00 85.44 87 SER A N 1
ATOM 666 C CA . SER A 1 87 ? 1.400 9.329 -6.908 1.00 85.44 87 SER A CA 1
ATOM 667 C C . SER A 1 87 ? 1.257 8.222 -7.956 1.00 85.44 87 SER A C 1
ATOM 669 O O . SER A 1 87 ? 0.255 7.509 -7.983 1.00 85.44 87 SER A O 1
ATOM 671 N N . HIS A 1 88 ? 2.251 8.062 -8.816 1.00 78.19 88 HIS A N 1
ATOM 672 C CA . HIS A 1 88 ? 2.349 6.979 -9.776 1.00 78.19 88 HIS A CA 1
ATOM 673 C C . HIS A 1 88 ? 3.654 6.228 -9.572 1.00 78.19 88 HIS A C 1
ATOM 675 O O . HIS A 1 88 ? 4.637 6.785 -9.088 1.00 78.19 88 HIS A O 1
ATOM 681 N N . GLU A 1 89 ? 3.646 4.966 -9.966 1.00 75.44 89 GLU A N 1
ATOM 682 C CA . GLU A 1 89 ? 4.830 4.130 -10.001 1.00 75.44 89 GLU A CA 1
ATOM 683 C C . GLU A 1 89 ? 4.761 3.202 -11.202 1.00 75.44 89 GLU A C 1
ATOM 685 O O . GLU A 1 89 ? 3.692 2.719 -11.590 1.00 75.44 89 GLU A O 1
ATOM 690 N N . ALA A 1 90 ? 5.925 2.978 -11.794 1.00 74.50 90 ALA A N 1
ATOM 691 C CA . ALA A 1 90 ? 6.141 1.935 -12.771 1.00 74.50 90 ALA A CA 1
ATOM 692 C C . ALA A 1 90 ? 6.727 0.693 -12.090 1.00 74.50 90 ALA A C 1
ATOM 694 O O . ALA A 1 90 ? 7.456 0.839 -11.117 1.00 74.50 90 ALA A O 1
ATOM 695 N N . TRP A 1 91 ? 6.446 -0.502 -12.613 1.00 70.81 91 TRP A N 1
ATOM 696 C CA . TRP A 1 91 ? 7.210 -1.717 -12.329 1.00 70.81 91 TRP A CA 1
ATOM 697 C C . TRP A 1 91 ? 7.367 -2.606 -13.556 1.00 70.81 91 TRP A C 1
ATOM 699 O O . TRP A 1 91 ? 6.634 -2.516 -14.544 1.00 70.81 91 TRP A O 1
ATOM 709 N N . ALA A 1 92 ? 8.359 -3.482 -13.479 1.00 68.31 92 ALA A N 1
ATOM 710 C CA . ALA A 1 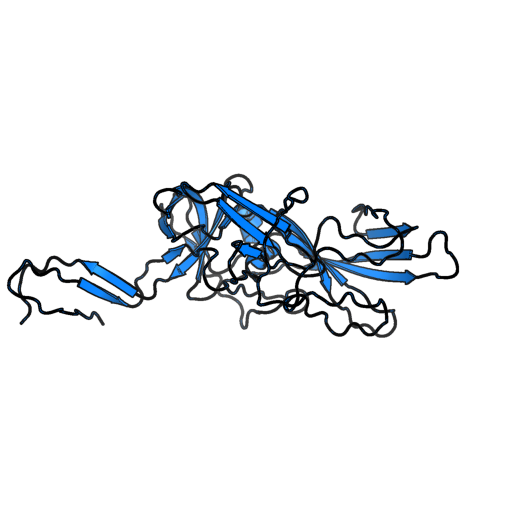92 ? 8.775 -4.367 -14.550 1.00 68.31 92 ALA A CA 1
ATOM 711 C C . ALA A 1 92 ? 8.148 -5.765 -14.394 1.00 68.31 92 ALA A C 1
ATOM 713 O O . ALA A 1 92 ? 8.260 -6.390 -13.340 1.00 68.31 92 ALA A O 1
ATOM 714 N N . VAL A 1 93 ? 7.544 -6.299 -15.463 1.00 58.94 93 VAL A N 1
ATOM 715 C CA . VAL A 1 93 ? 7.034 -7.682 -15.533 1.00 58.94 93 VAL A CA 1
ATOM 716 C C . VAL A 1 93 ? 7.620 -8.428 -16.739 1.00 58.94 93 VAL A C 1
ATOM 718 O O . VAL A 1 93 ? 7.753 -7.877 -17.834 1.00 58.94 93 VAL A O 1
ATOM 721 N N . ARG A 1 94 ? 7.966 -9.712 -16.576 1.00 53.22 94 ARG A N 1
ATOM 722 C CA . ARG A 1 94 ? 8.430 -10.555 -17.692 1.00 53.22 94 ARG A CA 1
ATOM 723 C C . ARG A 1 94 ? 7.288 -10.809 -18.684 1.00 53.22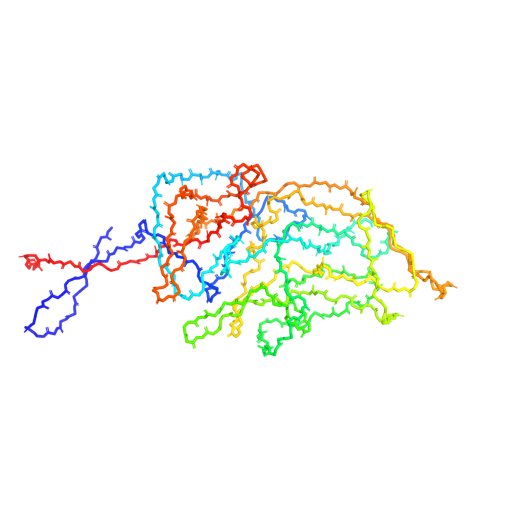 94 ARG A C 1
ATOM 725 O O . ARG A 1 94 ? 6.236 -11.300 -18.289 1.00 53.22 94 ARG A O 1
ATOM 732 N N . TYR A 1 95 ? 7.532 -10.570 -19.973 1.00 48.88 95 TYR A N 1
ATOM 733 C CA . TYR A 1 95 ? 6.626 -10.946 -21.061 1.00 48.88 95 TYR A CA 1
ATOM 734 C C . TYR A 1 95 ? 7.216 -12.128 -21.839 1.00 48.88 95 TYR A C 1
ATOM 736 O O . TYR A 1 95 ? 8.353 -12.060 -22.302 1.00 48.88 95 TYR A O 1
ATOM 744 N N . ASN A 1 96 ? 6.485 -13.241 -21.931 1.00 46.66 96 ASN A N 1
ATOM 745 C CA . ASN A 1 96 ? 6.964 -14.465 -22.576 1.00 46.66 96 ASN A CA 1
ATOM 746 C C . ASN A 1 96 ? 6.465 -14.514 -24.032 1.00 46.66 96 ASN A C 1
ATOM 748 O O . ASN A 1 96 ? 5.370 -15.009 -24.301 1.00 46.66 96 ASN A O 1
ATOM 752 N N . HIS A 1 97 ? 7.242 -13.964 -24.968 1.00 44.47 97 HIS A N 1
ATOM 753 C CA . HIS A 1 97 ? 7.042 -14.168 -26.407 1.00 44.47 97 HIS A CA 1
ATOM 754 C C . HIS A 1 97 ? 8.380 -14.468 -27.093 1.00 44.47 97 HIS A C 1
ATOM 756 O O . HIS A 1 97 ? 9.414 -13.898 -26.756 1.00 44.47 97 HIS A O 1
ATOM 762 N N . SER A 1 98 ? 8.359 -15.420 -28.023 1.00 42.88 98 SER A N 1
ATOM 763 C CA . SER A 1 98 ? 9.449 -16.357 -28.324 1.00 42.88 98 SER A CA 1
ATOM 764 C C . SER A 1 98 ? 10.652 -15.841 -29.127 1.00 42.88 98 SER A C 1
ATOM 766 O O . SER A 1 98 ? 11.458 -16.666 -29.545 1.00 42.88 98 SER A O 1
ATOM 768 N N . HIS A 1 99 ? 10.831 -14.535 -29.358 1.00 40.34 99 HIS A N 1
ATOM 769 C CA . HIS A 1 99 ? 11.866 -14.077 -30.306 1.00 40.34 99 HIS A CA 1
ATOM 770 C C . HIS A 1 99 ? 12.669 -12.826 -29.939 1.00 40.34 99 HIS A C 1
ATOM 772 O O . HIS A 1 99 ? 13.508 -12.420 -30.739 1.00 40.34 99 HIS A O 1
ATOM 778 N N . ILE A 1 100 ? 12.482 -12.215 -28.766 1.00 41.06 100 ILE A N 1
ATOM 779 C CA . ILE A 1 100 ? 13.180 -10.961 -28.442 1.00 41.06 100 ILE A CA 1
ATOM 780 C C . ILE A 1 100 ? 13.813 -11.067 -27.054 1.00 41.06 100 ILE A C 1
ATOM 782 O O . ILE A 1 100 ? 13.185 -11.524 -26.100 1.00 41.06 100 ILE A O 1
ATOM 786 N N . SER A 1 101 ? 15.097 -10.717 -26.999 1.00 43.25 101 SER A N 1
ATOM 787 C CA . SER A 1 101 ? 15.963 -10.644 -25.821 1.00 43.25 101 SER A CA 1
ATOM 788 C C . SER A 1 101 ? 15.240 -10.108 -24.581 1.00 43.25 101 SER A C 1
ATOM 790 O O . SER A 1 101 ? 14.479 -9.150 -24.657 1.00 43.25 101 SER A O 1
ATOM 792 N N . ALA A 1 102 ? 15.481 -10.770 -23.449 1.00 45.38 102 ALA A N 1
ATOM 793 C CA . ALA A 1 102 ? 14.773 -10.611 -22.184 1.00 45.38 102 ALA A CA 1
ATOM 794 C C . ALA A 1 102 ? 14.716 -9.163 -21.651 1.00 45.38 102 ALA A C 1
ATOM 796 O O . ALA A 1 102 ? 15.727 -8.472 -21.715 1.00 45.38 102 ALA A O 1
ATOM 797 N N . PHE A 1 103 ? 13.564 -8.833 -21.028 1.00 51.88 103 PHE A N 1
ATOM 798 C CA . PHE A 1 103 ? 13.041 -7.548 -20.487 1.00 51.88 103 PHE A CA 1
ATOM 799 C C . PHE A 1 103 ? 12.132 -6.780 -21.478 1.00 51.88 103 PHE A C 1
ATOM 801 O O . PHE A 1 103 ? 12.505 -6.590 -22.622 1.00 51.88 103 PHE A O 1
ATOM 808 N N . THR A 1 104 ? 10.927 -6.268 -21.174 1.00 53.91 104 THR A N 1
ATOM 809 C CA . THR A 1 104 ? 10.021 -6.250 -19.998 1.00 53.91 104 THR A CA 1
ATOM 810 C C . THR A 1 104 ? 8.731 -5.559 -20.443 1.00 53.91 104 THR A C 1
ATOM 812 O O . THR A 1 104 ? 8.804 -4.574 -21.174 1.00 53.91 104 THR A O 1
ATOM 815 N N . MET A 1 105 ? 7.567 -5.980 -19.955 1.00 57.41 105 MET A N 1
ATOM 816 C CA . MET A 1 105 ? 6.379 -5.125 -19.980 1.00 57.41 105 MET A CA 1
ATOM 817 C C . MET A 1 105 ? 6.470 -4.168 -18.793 1.00 57.41 105 MET A C 1
ATOM 819 O O . MET A 1 105 ? 6.650 -4.623 -17.662 1.00 57.41 105 MET A O 1
ATOM 823 N N . ILE A 1 106 ? 6.379 -2.863 -19.037 1.00 67.56 106 ILE A N 1
ATOM 824 C CA . ILE A 1 106 ? 6.300 -1.872 -17.957 1.00 67.56 106 ILE A CA 1
ATOM 825 C C . ILE A 1 106 ? 4.837 -1.717 -17.601 1.00 67.56 106 ILE A C 1
ATOM 827 O O . ILE A 1 106 ? 4.025 -1.434 -18.484 1.00 67.56 106 ILE A O 1
ATOM 831 N N . VAL A 1 107 ? 4.504 -1.869 -16.329 1.00 68.62 107 VAL A N 1
ATOM 832 C CA . VAL A 1 107 ? 3.187 -1.520 -15.810 1.00 68.62 107 VAL A CA 1
ATOM 833 C C . VAL A 1 107 ? 3.321 -0.209 -15.061 1.00 68.62 107 VAL A C 1
ATOM 835 O O . VAL A 1 107 ? 4.113 -0.119 -14.136 1.00 68.62 107 VAL A O 1
ATOM 838 N N . VAL A 1 108 ? 2.566 0.805 -15.468 1.00 72.62 108 VAL A N 1
ATOM 839 C CA . VAL A 1 108 ? 2.447 2.076 -14.751 1.00 72.62 108 VAL A CA 1
ATOM 840 C C . VAL A 1 108 ? 1.075 2.117 -14.104 1.00 72.62 108 VAL A C 1
ATOM 842 O O . VAL A 1 108 ? 0.064 1.985 -14.800 1.00 72.62 108 VAL A O 1
ATOM 845 N N . ALA A 1 109 ? 1.031 2.313 -12.792 1.00 78.50 109 ALA A N 1
ATOM 846 C CA . ALA A 1 109 ? -0.212 2.470 -12.050 1.00 78.50 109 ALA A CA 1
ATOM 847 C C . ALA A 1 109 ? -0.094 3.561 -10.983 1.00 78.50 109 ALA A C 1
ATOM 849 O O . ALA A 1 109 ? 0.987 4.070 -10.686 1.00 78.50 109 ALA A O 1
ATOM 850 N N . GLN A 1 110 ? -1.233 3.927 -10.405 1.00 83.19 110 GLN A N 1
ATOM 851 C CA . GLN A 1 110 ? -1.262 4.803 -9.244 1.00 83.19 110 GLN A CA 1
ATOM 852 C C . GLN A 1 110 ? -0.673 4.067 -8.027 1.00 83.19 110 GLN A C 1
ATOM 854 O O . GLN A 1 110 ? -0.990 2.903 -7.782 1.00 83.19 110 GLN A O 1
ATOM 859 N N . SER A 1 111 ? 0.198 4.744 -7.286 1.00 87.31 111 SER A N 1
ATOM 860 C CA . SER A 1 111 ? 0.968 4.199 -6.161 1.00 87.31 111 SER A CA 1
ATOM 861 C C . SER A 1 111 ? 1.232 5.303 -5.128 1.00 87.31 111 SER A C 1
ATOM 863 O O . SER A 1 111 ? 0.503 6.297 -5.077 1.00 87.31 111 SER A O 1
ATOM 865 N N . PHE A 1 112 ? 2.242 5.138 -4.279 1.00 88.94 112 PHE A N 1
ATOM 866 C CA . PHE A 1 112 ? 2.601 6.096 -3.242 1.00 88.94 112 PHE A CA 1
ATOM 867 C C . PHE A 1 112 ? 3.498 7.219 -3.746 1.00 88.94 112 PHE A C 1
ATOM 869 O O . PHE A 1 112 ? 4.305 7.057 -4.659 1.00 88.94 112 PHE A O 1
ATOM 876 N N . LYS A 1 113 ? 3.383 8.372 -3.095 1.00 87.94 113 LYS A N 1
ATOM 877 C CA . LYS A 1 113 ? 4.314 9.484 -3.251 1.00 87.94 113 LYS A CA 1
ATOM 878 C C . LYS A 1 113 ? 5.548 9.268 -2.379 1.00 87.94 113 LYS A C 1
ATOM 880 O O . LYS A 1 113 ? 5.423 9.065 -1.174 1.00 87.94 113 LYS A O 1
ATOM 885 N N . TYR A 1 114 ? 6.724 9.388 -2.985 1.00 84.44 114 TYR A N 1
ATOM 886 C CA . TYR A 1 114 ? 8.011 9.253 -2.310 1.00 84.44 114 TYR A CA 1
ATOM 887 C C . TYR A 1 114 ? 8.648 10.619 -2.041 1.00 84.44 114 TYR A C 1
ATOM 889 O O . TYR A 1 114 ? 8.486 11.569 -2.811 1.00 84.44 114 TYR A O 1
ATOM 897 N N . ASN A 1 115 ? 9.415 10.712 -0.955 1.00 84.31 115 ASN A N 1
ATOM 898 C CA . ASN A 1 115 ? 10.338 11.815 -0.723 1.00 84.31 115 ASN A CA 1
ATOM 899 C C . ASN A 1 115 ? 11.761 11.394 -1.121 1.00 84.31 115 ASN A C 1
ATOM 901 O O . ASN A 1 115 ? 12.499 10.818 -0.324 1.00 84.31 115 ASN A O 1
ATOM 905 N N . HIS A 1 116 ? 12.137 11.701 -2.362 1.00 72.38 116 HIS A N 1
ATOM 906 C CA . HIS A 1 116 ? 13.403 11.276 -2.970 1.00 72.38 116 HIS A CA 1
ATOM 907 C C . HIS A 1 116 ? 14.649 11.973 -2.404 1.00 72.38 116 HIS A C 1
ATOM 909 O O . HIS A 1 116 ? 15.763 11.544 -2.682 1.00 72.38 116 HIS A O 1
ATOM 915 N N . THR A 1 117 ? 14.492 13.054 -1.638 1.00 72.50 117 THR A N 1
ATOM 916 C CA . THR A 1 117 ? 15.627 13.800 -1.068 1.00 72.50 117 THR A CA 1
ATOM 917 C C . THR A 1 117 ? 15.972 13.363 0.354 1.00 72.50 117 THR A C 1
ATOM 919 O O . THR A 1 117 ? 16.973 13.812 0.910 1.00 72.50 117 THR A O 1
ATOM 922 N N . ALA A 1 118 ? 15.157 12.496 0.959 1.00 77.31 118 ALA A N 1
ATOM 923 C CA . ALA A 1 118 ? 15.372 12.028 2.316 1.00 77.31 118 ALA A CA 1
ATOM 924 C C . ALA A 1 118 ? 16.455 10.943 2.358 1.00 77.31 118 ALA A C 1
ATOM 926 O O . ALA A 1 118 ? 16.299 9.874 1.773 1.00 77.31 118 ALA A O 1
ATOM 927 N N . VAL A 1 119 ? 17.526 11.202 3.108 1.00 72.25 119 VAL A N 1
ATOM 928 C CA . VAL A 1 119 ? 18.521 10.186 3.469 1.00 72.25 119 VAL A CA 1
ATOM 929 C C . VAL A 1 119 ? 18.069 9.516 4.761 1.00 72.25 119 VAL A C 1
ATOM 931 O O . VAL A 1 119 ? 17.740 10.193 5.738 1.00 72.25 119 VAL A O 1
ATOM 934 N N . LEU A 1 120 ? 18.022 8.188 4.754 1.00 77.75 120 LEU A N 1
ATOM 935 C CA . LEU A 1 120 ? 17.534 7.384 5.865 1.00 77.75 120 LEU A CA 1
ATOM 936 C C . LEU A 1 120 ? 18.614 6.403 6.320 1.00 77.75 120 LEU A C 1
ATOM 938 O O . LEU A 1 120 ? 18.937 5.459 5.603 1.00 77.75 120 LEU A O 1
ATOM 942 N N . ASP A 1 121 ? 19.100 6.589 7.546 1.00 66.94 121 ASP A N 1
ATOM 943 C CA . ASP A 1 121 ? 19.934 5.611 8.250 1.00 66.94 121 ASP A CA 1
ATOM 944 C C . ASP A 1 121 ? 19.037 4.616 9.001 1.00 66.94 121 ASP A C 1
ATOM 946 O O . ASP A 1 121 ? 18.960 4.601 10.230 1.00 66.94 121 ASP A O 1
ATOM 950 N N . GLU A 1 122 ? 18.286 3.810 8.249 1.00 70.06 122 GLU A N 1
ATOM 951 C CA . GLU A 1 122 ? 17.513 2.703 8.812 1.00 70.06 122 GLU A CA 1
ATOM 952 C C . GLU A 1 122 ? 18.284 1.391 8.643 1.00 70.06 122 GLU A C 1
ATOM 954 O O . GLU A 1 122 ? 18.749 1.051 7.553 1.00 70.06 122 GLU A O 1
ATOM 959 N N . THR A 1 123 ? 18.403 0.628 9.730 1.00 62.34 123 THR A N 1
ATOM 960 C CA . THR A 1 123 ? 19.023 -0.698 9.680 1.00 62.34 123 THR A CA 1
ATOM 961 C C . THR A 1 123 ? 17.980 -1.763 9.352 1.00 62.34 123 THR A C 1
ATOM 963 O O . THR A 1 123 ? 16.902 -1.805 9.933 1.00 62.34 123 THR A O 1
ATOM 966 N N . LEU A 1 124 ? 18.341 -2.581 8.361 1.00 59.25 124 LEU A N 1
ATOM 967 C CA . LEU A 1 124 ? 17.653 -3.732 7.773 1.00 59.25 124 LEU A CA 1
ATOM 968 C C . LEU A 1 124 ? 16.315 -4.189 8.401 1.00 59.25 124 LEU A C 1
ATOM 970 O O . LEU A 1 124 ? 16.305 -4.658 9.543 1.00 59.25 124 LEU A O 1
ATOM 974 N N . PRO A 1 125 ? 15.257 -4.372 7.588 1.00 58.69 125 PRO A N 1
ATOM 975 C CA . PRO A 1 125 ? 14.367 -5.505 7.804 1.00 58.69 125 PRO A CA 1
ATOM 976 C C . PRO A 1 125 ? 15.184 -6.795 7.597 1.00 58.69 125 PRO A C 1
ATOM 978 O O . PRO A 1 125 ? 15.602 -7.121 6.486 1.00 58.69 125 PRO A O 1
ATOM 981 N N . SER A 1 126 ? 15.447 -7.536 8.675 1.00 57.25 126 SER A N 1
ATOM 982 C CA . SER A 1 126 ? 16.255 -8.772 8.680 1.00 57.25 126 SER A CA 1
ATOM 983 C C . SER A 1 126 ? 15.666 -9.929 7.858 1.00 57.25 126 SER A C 1
ATOM 985 O O . SER A 1 126 ? 16.267 -10.997 7.769 1.00 57.25 126 SER A O 1
ATOM 987 N N . THR A 1 127 ? 14.488 -9.736 7.269 1.00 66.12 127 THR A N 1
ATOM 988 C CA . THR A 1 127 ? 13.678 -10.772 6.626 1.00 66.12 127 THR A CA 1
ATOM 989 C C . THR A 1 127 ? 13.904 -10.898 5.120 1.00 66.12 127 THR A C 1
ATOM 991 O O . THR A 1 127 ? 13.558 -11.938 4.565 1.00 66.12 127 THR A O 1
ATOM 994 N N . LEU A 1 128 ? 14.487 -9.891 4.453 1.00 72.00 128 LEU A N 1
ATOM 995 C CA . LEU A 1 128 ? 14.685 -9.885 2.996 1.00 72.00 128 LEU A CA 1
ATOM 996 C C . LEU A 1 128 ? 16.161 -9.732 2.611 1.00 72.00 128 LEU A C 1
ATOM 998 O O . LEU A 1 128 ? 16.857 -8.813 3.061 1.00 72.00 128 LEU A O 1
ATOM 1002 N N . SER A 1 129 ? 16.627 -10.612 1.722 1.00 77.69 129 SER A N 1
ATOM 1003 C CA . SER A 1 129 ? 17.948 -10.506 1.098 1.00 77.69 129 SER A CA 1
ATOM 1004 C C . SER A 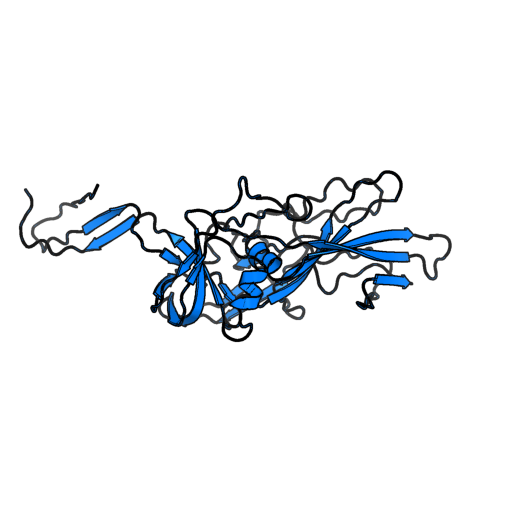1 129 ? 17.987 -9.367 0.079 1.00 77.69 129 SER A C 1
ATOM 1006 O O . SER A 1 129 ? 16.967 -9.002 -0.506 1.00 77.69 129 SER A O 1
ATOM 1008 N N . LEU A 1 130 ? 19.177 -8.822 -0.178 1.00 75.00 130 LEU A N 1
ATOM 1009 C CA . LEU A 1 130 ? 19.379 -7.905 -1.301 1.00 75.00 130 LEU A CA 1
ATOM 1010 C C . LEU A 1 130 ? 19.034 -8.613 -2.610 1.00 75.00 130 LEU A C 1
ATOM 1012 O O . LEU A 1 130 ? 19.374 -9.786 -2.789 1.00 75.00 130 LEU A O 1
ATOM 1016 N N . CYS A 1 131 ? 18.352 -7.913 -3.514 1.00 70.25 131 CYS A N 1
ATOM 1017 C CA . CYS A 1 131 ? 18.101 -8.477 -4.829 1.00 70.25 131 CYS A CA 1
ATOM 1018 C C . CYS A 1 131 ? 19.419 -8.659 -5.587 1.00 70.25 131 CYS A C 1
ATOM 1020 O O . CYS A 1 131 ? 20.241 -7.737 -5.597 1.00 70.25 131 CYS A O 1
ATOM 1022 N N . PRO A 1 132 ? 19.626 -9.812 -6.247 1.00 61.19 132 PRO A N 1
ATOM 1023 C CA . PRO A 1 132 ? 20.714 -9.929 -7.199 1.00 61.19 132 PRO A CA 1
ATOM 1024 C C . PRO A 1 132 ? 20.468 -8.910 -8.313 1.00 61.19 132 PRO A C 1
ATOM 1026 O O . PRO A 1 132 ? 19.346 -8.784 -8.801 1.00 61.19 132 PRO A O 1
ATOM 1029 N N . ILE A 1 133 ? 21.504 -8.173 -8.708 1.00 56.41 133 ILE A N 1
ATOM 1030 C CA . ILE A 1 133 ? 21.449 -7.358 -9.921 1.00 56.41 133 ILE A CA 1
ATOM 1031 C C . ILE A 1 133 ? 21.513 -8.366 -11.074 1.00 56.41 133 ILE A C 1
ATOM 1033 O O . ILE A 1 133 ? 22.548 -9.020 -11.209 1.00 56.41 133 ILE A O 1
ATOM 1037 N N . PRO A 1 134 ? 20.433 -8.589 -11.849 1.00 48.16 134 PRO A N 1
ATOM 1038 C CA . PRO A 1 134 ? 20.502 -9.524 -12.958 1.00 48.16 134 PRO A CA 1
ATOM 1039 C C . PRO A 1 134 ? 21.531 -9.011 -13.967 1.00 48.16 134 PRO A C 1
ATOM 1041 O O . PRO A 1 134 ? 21.409 -7.894 -14.473 1.00 48.16 134 PRO A O 1
ATOM 1044 N N . ASP A 1 135 ? 22.524 -9.842 -14.285 1.00 39.16 135 ASP A N 1
ATOM 1045 C CA . ASP A 1 135 ? 23.253 -9.686 -15.538 1.00 39.16 135 ASP A CA 1
ATOM 1046 C C . ASP A 1 135 ? 22.214 -9.700 -16.661 1.00 39.16 135 ASP A C 1
ATOM 1048 O O . ASP A 1 135 ? 21.320 -10.550 -16.662 1.00 39.16 135 ASP A O 1
ATOM 1052 N N . VAL A 1 136 ? 22.316 -8.767 -17.613 1.00 40.97 136 VAL A N 1
ATOM 1053 C CA . VAL A 1 136 ? 21.377 -8.551 -18.741 1.00 40.97 136 VAL A CA 1
ATOM 1054 C C . VAL A 1 136 ? 21.410 -9.718 -19.757 1.00 40.97 136 VAL A C 1
ATOM 1056 O O . VAL A 1 136 ? 21.227 -9.558 -20.959 1.00 40.97 136 VAL A O 1
ATOM 1059 N N . SER A 1 137 ? 21.684 -10.932 -19.290 1.00 30.78 137 SER A N 1
ATOM 1060 C CA . SER A 1 137 ? 21.629 -12.164 -20.054 1.00 30.78 137 SER A CA 1
ATOM 1061 C C . SER A 1 137 ? 20.199 -12.714 -20.057 1.00 30.78 137 SER A C 1
ATOM 1063 O O . SER A 1 137 ? 19.453 -12.587 -19.086 1.00 30.78 137 SER A O 1
ATOM 1065 N N . GLY A 1 138 ? 19.802 -13.312 -21.184 1.00 32.50 138 GLY A N 1
ATOM 1066 C CA . GLY A 1 138 ? 18.422 -13.658 -21.558 1.00 32.50 138 GLY A CA 1
ATOM 1067 C C . GLY A 1 138 ? 17.659 -14.647 -20.661 1.00 32.50 138 GLY A C 1
ATOM 1068 O O . GLY A 1 138 ? 16.603 -15.136 -21.056 1.00 32.50 138 GLY A O 1
ATOM 1069 N N . GLY A 1 139 ? 18.170 -14.959 -19.473 1.00 33.25 139 GLY A N 1
ATOM 1070 C CA . GLY A 1 139 ? 17.633 -15.925 -18.524 1.00 33.25 139 GLY A CA 1
ATOM 1071 C C . GLY A 1 139 ? 17.036 -15.290 -17.274 1.00 33.25 139 GLY A C 1
ATOM 1072 O O . GLY A 1 139 ? 17.274 -15.781 -16.178 1.00 33.25 139 GLY A O 1
ATOM 1073 N N . VAL A 1 140 ? 16.251 -14.219 -17.395 1.00 41.81 140 VAL A N 1
ATOM 1074 C CA . VAL A 1 140 ? 15.529 -13.683 -16.234 1.00 41.81 140 VAL A CA 1
ATOM 1075 C C . VAL A 1 140 ? 14.267 -14.508 -15.989 1.00 41.81 140 VAL A C 1
ATOM 1077 O O . VAL A 1 140 ? 13.165 -14.180 -16.434 1.00 41.81 140 VAL A O 1
ATOM 1080 N N . SER A 1 141 ? 14.427 -15.649 -15.313 1.00 40.09 141 SER A N 1
ATOM 1081 C CA . SER A 1 141 ? 13.327 -16.302 -14.598 1.00 40.09 141 SER A CA 1
ATOM 1082 C C . SER A 1 141 ? 12.692 -15.276 -13.671 1.00 40.09 141 SER A C 1
ATOM 1084 O O . SER A 1 141 ? 13.436 -14.574 -12.997 1.00 40.09 141 SER A O 1
ATOM 1086 N N . GLN A 1 142 ? 11.356 -15.177 -13.709 1.00 45.44 142 GLN A N 1
ATOM 1087 C CA . GLN A 1 142 ? 10.490 -14.385 -12.830 1.00 45.44 142 GLN A CA 1
ATOM 1088 C C . GLN A 1 142 ? 11.268 -13.793 -11.650 1.00 45.44 142 GLN A C 1
ATOM 1090 O O . GLN A 1 142 ? 11.479 -14.480 -10.655 1.00 45.44 142 GLN A O 1
ATOM 1095 N N . LEU A 1 143 ? 11.783 -12.567 -11.798 1.00 51.84 143 LEU A N 1
ATOM 1096 C CA . LEU A 1 143 ? 12.381 -11.882 -10.662 1.00 51.84 143 LEU A CA 1
ATOM 1097 C C . LEU A 1 143 ? 11.215 -11.638 -9.715 1.00 51.84 143 LEU A C 1
ATOM 1099 O O . LEU A 1 143 ? 10.387 -10.755 -9.928 1.00 51.84 143 LEU A O 1
ATOM 1103 N N . GLU A 1 144 ? 11.072 -12.521 -8.731 1.00 58.78 144 GLU A N 1
ATOM 1104 C CA . GLU A 1 144 ? 10.140 -12.359 -7.631 1.00 58.78 144 GLU A CA 1
ATOM 1105 C C . GLU A 1 144 ? 10.704 -11.252 -6.753 1.00 58.78 144 GLU A C 1
ATOM 1107 O O . GLU A 1 144 ? 11.213 -11.491 -5.663 1.00 58.78 144 GLU A O 1
ATOM 1112 N N . TRP A 1 145 ? 10.657 -10.021 -7.257 1.00 63.22 145 TRP A N 1
ATOM 1113 C CA . TRP A 1 145 ? 11.175 -8.852 -6.566 1.00 63.22 145 TRP A CA 1
ATOM 1114 C C . TRP A 1 145 ? 10.499 -8.634 -5.209 1.00 63.22 145 TRP A C 1
ATOM 1116 O O . TRP A 1 145 ? 11.039 -7.952 -4.357 1.00 63.22 145 TRP A O 1
ATOM 1126 N N . THR A 1 146 ? 9.350 -9.271 -4.978 1.00 64.38 146 THR A N 1
ATOM 1127 C CA . THR A 1 146 ? 8.676 -9.358 -3.678 1.00 64.38 146 THR A CA 1
ATOM 1128 C C . THR A 1 146 ? 9.433 -10.193 -2.635 1.00 64.38 146 THR A C 1
ATOM 1130 O O . THR A 1 146 ? 9.047 -10.198 -1.469 1.00 64.38 146 THR A O 1
ATOM 1133 N N . ARG A 1 147 ? 10.485 -10.926 -3.024 1.00 72.94 147 ARG A N 1
ATOM 1134 C CA . ARG A 1 147 ? 11.314 -11.766 -2.140 1.00 72.94 147 ARG A CA 1
ATOM 1135 C C . ARG A 1 147 ? 12.673 -11.159 -1.816 1.00 72.94 147 ARG A C 1
ATOM 1137 O O . ARG A 1 147 ? 13.463 -11.778 -1.107 1.00 72.94 147 ARG A O 1
ATOM 1144 N N . CYS A 1 148 ? 12.966 -9.975 -2.331 1.00 75.12 148 CYS A N 1
ATOM 1145 C CA . CYS A 1 148 ? 14.235 -9.312 -2.103 1.00 75.12 148 CYS A CA 1
ATOM 1146 C C . CYS A 1 148 ? 14.036 -7.793 -2.027 1.00 75.12 148 CYS A C 1
ATOM 1148 O O . CYS A 1 148 ? 12.949 -7.290 -2.289 1.00 75.12 148 CYS A O 1
ATOM 1150 N N . ARG A 1 149 ? 15.061 -7.059 -1.597 1.00 78.94 149 ARG A N 1
ATOM 1151 C CA . ARG A 1 149 ? 14.970 -5.613 -1.342 1.00 78.94 149 ARG A CA 1
ATOM 1152 C C . ARG A 1 149 ? 16.043 -4.808 -2.064 1.00 78.94 149 ARG A C 1
ATOM 1154 O O . ARG A 1 149 ? 17.074 -5.354 -2.471 1.00 78.94 149 ARG A O 1
ATOM 1161 N N . SER A 1 150 ? 15.814 -3.498 -2.141 1.00 77.38 150 SER A N 1
ATOM 1162 C CA . SER A 1 150 ? 16.825 -2.518 -2.549 1.00 77.38 150 SER A CA 1
ATOM 1163 C C . SER A 1 150 ? 17.970 -2.398 -1.531 1.00 77.38 150 SER A C 1
ATOM 1165 O O . SER A 1 150 ? 17.895 -2.889 -0.396 1.00 77.38 150 SER A O 1
ATOM 1167 N N . SER A 1 151 ? 19.039 -1.721 -1.950 1.00 75.56 151 SER A N 1
ATOM 1168 C CA . SER A 1 151 ? 20.213 -1.402 -1.132 1.00 75.56 151 SER A CA 1
ATOM 1169 C C . SER A 1 151 ? 19.877 -0.483 0.046 1.00 75.56 151 SER A C 1
ATOM 1171 O O . SER A 1 151 ? 20.404 -0.702 1.137 1.00 75.56 151 SER A O 1
ATOM 1173 N N . GLY A 1 152 ? 18.966 0.472 -0.147 1.00 78.56 152 GLY A N 1
ATOM 1174 C CA . GLY A 1 152 ? 18.474 1.386 0.887 1.00 78.56 152 GLY A CA 1
ATOM 1175 C C . GLY A 1 152 ? 16.950 1.560 0.855 1.00 78.56 152 GLY A C 1
ATOM 1176 O O . GLY A 1 152 ? 16.305 1.063 -0.067 1.00 78.56 152 GLY A O 1
ATOM 1177 N N . PRO A 1 153 ? 16.361 2.234 1.856 1.00 83.81 153 PRO A N 1
ATOM 1178 C CA . PRO A 1 153 ? 14.941 2.573 1.875 1.00 83.81 153 PRO A CA 1
ATOM 1179 C C . PRO A 1 153 ? 14.630 3.913 1.201 1.00 83.81 153 PRO A C 1
ATOM 1181 O O . PRO A 1 153 ? 15.427 4.849 1.254 1.00 83.81 153 PRO A O 1
ATOM 1184 N N . ARG A 1 154 ? 13.405 4.050 0.682 1.00 86.56 154 ARG A N 1
ATOM 1185 C CA . ARG A 1 154 ? 12.805 5.338 0.294 1.00 86.56 154 ARG A CA 1
ATOM 1186 C C . ARG A 1 154 ? 11.817 5.807 1.358 1.00 86.56 154 ARG A C 1
ATOM 1188 O O . ARG A 1 154 ? 11.031 5.009 1.866 1.00 86.56 154 ARG A O 1
ATOM 1195 N N . LEU A 1 155 ? 11.814 7.099 1.684 1.00 90.38 155 LEU A N 1
ATOM 1196 C CA . LEU A 1 155 ? 10.841 7.662 2.623 1.00 90.38 155 LEU A CA 1
ATOM 1197 C C . LEU A 1 155 ? 9.485 7.862 1.936 1.00 90.38 155 LEU A C 1
ATOM 1199 O O . LEU A 1 155 ? 9.406 8.539 0.910 1.00 90.38 155 LEU A O 1
ATOM 1203 N N . LEU A 1 156 ? 8.421 7.338 2.541 1.00 91.31 156 LEU A N 1
ATOM 1204 C CA . LEU A 1 156 ? 7.041 7.558 2.104 1.00 91.31 156 LEU A CA 1
ATOM 1205 C C . LEU A 1 156 ? 6.323 8.603 2.950 1.00 91.31 156 LEU A C 1
ATOM 1207 O O . LEU A 1 156 ? 5.642 9.482 2.430 1.00 91.31 156 LEU A O 1
ATOM 1211 N N . LEU A 1 157 ? 6.459 8.492 4.269 1.00 92.38 157 LEU A N 1
ATOM 1212 C CA . LEU A 1 157 ? 5.722 9.325 5.206 1.00 92.38 157 LEU A CA 1
ATOM 1213 C C . LEU A 1 157 ? 6.536 9.533 6.480 1.00 92.38 157 LEU A C 1
ATOM 1215 O O . LEU A 1 157 ? 7.070 8.592 7.065 1.00 92.38 157 LEU A O 1
ATOM 1219 N N . GLU A 1 158 ? 6.578 10.778 6.937 1.00 92.12 158 GLU A N 1
ATOM 1220 C CA . GLU A 1 158 ? 7.120 11.157 8.234 1.00 92.12 158 GLU A CA 1
ATOM 1221 C C . GLU A 1 158 ? 6.011 11.789 9.071 1.00 92.12 158 GLU A C 1
ATOM 1223 O O . GLU A 1 158 ? 5.433 12.802 8.686 1.00 92.12 158 GLU A O 1
ATOM 1228 N N . VAL A 1 159 ? 5.758 11.229 10.254 1.00 90.31 159 VAL A N 1
ATOM 1229 C CA . VAL A 1 159 ? 4.784 11.770 11.205 1.00 90.31 159 VAL A CA 1
ATOM 1230 C C . VAL A 1 159 ? 5.458 12.011 12.545 1.00 90.31 159 VAL A C 1
ATOM 1232 O O . VAL A 1 159 ? 5.988 11.095 13.180 1.00 90.31 159 VAL A O 1
ATOM 1235 N N . LYS A 1 160 ? 5.408 13.255 13.021 1.00 85.38 160 LYS A N 1
ATOM 1236 C CA . LYS A 1 160 ? 5.888 13.608 14.360 1.00 85.38 160 LYS A CA 1
ATOM 1237 C C . LYS A 1 160 ? 4.822 13.248 15.398 1.00 85.38 160 LYS A C 1
ATOM 1239 O O . LYS A 1 160 ? 3.779 13.889 15.493 1.00 85.38 160 LYS A O 1
ATOM 1244 N N . GLY A 1 161 ? 5.080 12.189 16.162 1.00 74.44 161 GLY A N 1
ATOM 1245 C CA . GLY A 1 161 ? 4.350 11.847 17.380 1.00 74.44 161 GLY A CA 1
ATOM 1246 C C . GLY A 1 161 ? 4.749 12.731 18.562 1.00 74.44 161 GLY A C 1
ATOM 1247 O O . GLY A 1 161 ? 5.755 13.436 18.514 1.00 74.44 161 GLY A O 1
ATOM 1248 N N . LYS A 1 162 ? 3.989 12.648 19.660 1.00 69.62 162 LYS A N 1
ATOM 1249 C CA . LYS A 1 162 ? 4.272 13.394 20.901 1.00 69.62 162 LYS A CA 1
ATOM 1250 C C . LYS A 1 162 ? 5.623 13.030 21.533 1.00 69.62 162 LYS A C 1
ATOM 1252 O O . LYS A 1 162 ? 6.317 13.902 22.039 1.00 69.62 162 LYS A O 1
ATOM 1257 N N . SER A 1 163 ? 5.980 11.746 21.519 1.00 69.81 163 SER A N 1
ATOM 1258 C CA . SER A 1 163 ? 7.203 11.210 22.144 1.00 69.81 163 SER A CA 1
ATOM 1259 C C . SER A 1 163 ? 8.113 10.455 21.177 1.00 69.81 163 SER A C 1
ATOM 1261 O O . SER A 1 163 ? 9.207 10.041 21.550 1.00 69.81 163 SER A O 1
ATOM 1263 N N . ARG A 1 164 ? 7.657 10.230 19.944 1.00 79.00 164 ARG A N 1
ATOM 1264 C CA . ARG A 1 164 ? 8.345 9.397 18.960 1.00 79.00 164 ARG A CA 1
ATOM 1265 C C . ARG A 1 164 ? 8.007 9.836 17.549 1.00 79.00 164 ARG A C 1
ATOM 1267 O O . ARG A 1 164 ? 6.890 10.259 17.271 1.00 79.00 164 ARG A O 1
ATOM 1274 N N . LYS A 1 165 ? 8.987 9.728 16.665 1.00 87.44 165 LYS A N 1
ATOM 1275 C CA . LYS A 1 165 ? 8.843 9.972 15.235 1.00 87.44 165 LYS A CA 1
ATOM 1276 C C . LYS A 1 165 ? 8.432 8.663 14.565 1.00 87.44 165 LYS A C 1
ATOM 1278 O O . LYS A 1 165 ? 9.086 7.648 14.787 1.00 87.44 165 LYS A O 1
ATOM 1283 N N . TYR A 1 166 ? 7.369 8.681 13.770 1.00 89.50 166 TYR A N 1
ATOM 1284 C CA . TYR A 1 166 ? 7.023 7.560 12.903 1.00 89.50 166 TYR A CA 1
ATOM 1285 C C . TYR A 1 166 ? 7.576 7.835 11.508 1.00 89.50 166 TYR A C 1
ATOM 1287 O O . TYR A 1 166 ? 7.359 8.910 10.947 1.00 89.50 166 TYR A O 1
ATOM 1295 N N . LEU A 1 167 ? 8.303 6.863 10.972 1.00 91.56 167 LEU A N 1
ATOM 1296 C CA . LEU A 1 167 ? 8.835 6.879 9.617 1.00 91.56 167 LEU A CA 1
ATOM 1297 C C . LEU A 1 167 ? 8.248 5.675 8.897 1.00 91.56 167 LEU A C 1
ATOM 1299 O O . LEU A 1 167 ? 8.418 4.555 9.366 1.00 91.56 167 LEU A O 1
ATOM 1303 N N . VAL A 1 168 ? 7.540 5.901 7.799 1.00 92.44 168 VAL A N 1
ATOM 1304 C CA . VAL A 1 168 ? 7.123 4.832 6.895 1.00 92.44 168 VAL A CA 1
ATOM 1305 C C . VAL A 1 168 ? 8.086 4.831 5.725 1.00 92.44 168 VAL A C 1
ATOM 1307 O O . VAL A 1 168 ? 8.239 5.847 5.040 1.00 92.44 168 VAL A O 1
ATOM 1310 N N . THR A 1 169 ? 8.745 3.703 5.523 1.00 90.25 169 THR A N 1
ATOM 1311 C CA . THR A 1 169 ? 9.802 3.529 4.532 1.00 90.25 169 THR A CA 1
ATOM 1312 C C . THR A 1 169 ? 9.449 2.392 3.591 1.00 90.25 169 THR A C 1
ATOM 1314 O O . THR A 1 169 ? 8.650 1.523 3.925 1.00 90.25 169 THR A O 1
ATOM 1317 N N . ASP A 1 170 ? 9.993 2.424 2.383 1.00 88.25 170 ASP A N 1
ATOM 1318 C CA . ASP A 1 170 ? 9.774 1.408 1.362 1.00 88.25 170 ASP A CA 1
ATOM 1319 C C . ASP A 1 170 ? 11.109 0.839 0.897 1.00 88.25 170 ASP A C 1
ATOM 1321 O O . ASP A 1 170 ? 12.002 1.578 0.475 1.00 88.25 170 ASP A O 1
ATOM 1325 N N . TRP A 1 171 ? 11.227 -0.483 0.976 1.00 83.56 171 TRP A N 1
ATOM 1326 C CA . TRP A 1 171 ? 12.419 -1.237 0.591 1.00 83.56 171 TRP A CA 1
ATOM 1327 C C . TRP A 1 171 ? 12.282 -1.926 -0.770 1.00 83.56 171 TRP A C 1
ATOM 1329 O O . TRP A 1 171 ? 13.159 -2.710 -1.149 1.00 83.56 171 TRP A O 1
ATOM 1339 N N . SER A 1 172 ? 11.209 -1.622 -1.508 1.00 81.88 172 SER A N 1
ATOM 1340 C CA . SER A 1 172 ? 11.032 -2.009 -2.907 1.00 81.88 172 SER A CA 1
ATOM 1341 C C . SER A 1 172 ? 12.263 -1.655 -3.741 1.00 81.88 172 SER A C 1
ATOM 1343 O O . SER A 1 172 ? 12.943 -0.653 -3.507 1.00 81.88 172 SER A O 1
ATOM 1345 N N . VAL A 1 173 ? 12.574 -2.503 -4.717 1.00 77.12 173 VAL A N 1
ATOM 1346 C CA . VAL A 1 173 ? 13.707 -2.313 -5.627 1.00 77.12 173 VAL A CA 1
ATOM 1347 C C . VAL A 1 173 ? 13.423 -1.105 -6.494 1.00 77.12 173 VAL A C 1
ATOM 1349 O O . VAL A 1 173 ? 12.460 -1.143 -7.247 1.00 77.12 173 VAL A O 1
ATOM 1352 N N . HIS A 1 174 ? 14.247 -0.065 -6.411 1.00 69.00 174 HIS A N 1
ATOM 1353 C CA . HIS A 1 174 ? 13.997 1.204 -7.105 1.00 69.00 174 HIS A CA 1
ATOM 1354 C C . HIS A 1 174 ? 15.128 1.701 -7.991 1.00 69.00 174 HIS A C 1
ATOM 1356 O O . HIS A 1 174 ? 14.890 2.568 -8.820 1.00 69.00 174 HIS A O 1
ATOM 1362 N N . ASP A 1 175 ? 16.305 1.083 -7.908 1.00 60.44 175 ASP A N 1
ATOM 1363 C CA . ASP A 1 175 ? 17.443 1.452 -8.737 1.00 60.44 175 ASP A CA 1
ATOM 1364 C C . ASP A 1 175 ? 17.904 0.251 -9.564 1.00 60.44 175 ASP A C 1
ATOM 1366 O O . ASP A 1 175 ? 18.500 -0.697 -9.050 1.00 60.44 175 ASP A O 1
ATOM 1370 N N . PHE A 1 176 ? 17.655 0.302 -10.874 1.00 50.34 176 PHE A N 1
ATOM 1371 C CA . PHE A 1 176 ? 18.337 -0.558 -11.841 1.00 50.34 176 PHE A CA 1
ATOM 1372 C C . PHE A 1 176 ? 19.474 0.215 -12.501 1.00 50.34 176 PHE A C 1
ATOM 1374 O O . PHE A 1 176 ? 19.366 0.666 -13.637 1.00 50.34 176 PHE A O 1
ATOM 1381 N N . GLN A 1 177 ? 20.584 0.393 -11.791 1.00 44.75 177 GLN A N 1
ATOM 1382 C CA . GLN A 1 177 ? 21.790 0.924 -12.418 1.00 44.75 177 GLN A CA 1
ATOM 1383 C C . GLN A 1 177 ? 22.491 -0.203 -13.176 1.00 44.75 177 GLN A C 1
ATOM 1385 O O . GLN A 1 177 ? 23.281 -0.958 -12.608 1.00 44.75 177 GLN A O 1
ATOM 1390 N N . THR A 1 178 ? 22.244 -0.319 -14.480 1.00 39.31 178 THR A N 1
ATOM 1391 C CA . THR A 1 178 ? 23.228 -0.993 -15.335 1.00 39.31 178 THR A CA 1
ATOM 1392 C C . THR A 1 178 ? 24.422 -0.045 -15.466 1.00 39.31 178 THR A C 1
ATOM 1394 O O . THR A 1 178 ? 24.278 1.112 -15.858 1.00 39.31 178 THR A O 1
ATOM 1397 N N . LYS A 1 179 ? 25.605 -0.489 -15.029 1.00 35.31 179 LYS A N 1
ATOM 1398 C CA . LYS A 1 179 ? 26.846 0.303 -15.024 1.00 35.31 179 LYS A CA 1
ATOM 1399 C C . LYS A 1 179 ? 27.337 0.568 -16.454 1.00 35.31 179 LYS A C 1
ATOM 1401 O O . LYS A 1 179 ? 28.245 -0.121 -16.905 1.00 35.31 179 LYS A O 1
ATOM 1406 N N . PHE A 1 180 ? 26.771 1.544 -17.163 1.00 35.22 180 PHE A N 1
ATOM 1407 C CA . PHE A 1 180 ? 27.345 1.986 -18.444 1.00 35.22 180 PHE A CA 1
ATOM 1408 C C . PHE A 1 180 ? 27.587 3.490 -18.585 1.00 35.22 180 PHE A C 1
ATOM 1410 O O . PHE A 1 180 ? 28.416 3.857 -19.407 1.00 35.22 180 PHE A O 1
ATOM 1417 N N . ASN A 1 181 ? 27.014 4.351 -17.740 1.00 35.53 181 ASN A N 1
ATOM 1418 C CA . ASN A 1 181 ? 27.590 5.663 -17.424 1.00 35.53 181 ASN A CA 1
ATOM 1419 C C . ASN A 1 181 ? 26.805 6.331 -16.288 1.00 35.53 181 ASN A C 1
ATOM 1421 O O . ASN A 1 181 ? 25.623 6.058 -16.113 1.00 35.53 181 ASN A O 1
ATOM 1425 N N . HIS A 1 182 ? 27.447 7.215 -15.524 1.00 37.69 182 HIS A N 1
ATOM 1426 C CA . HIS A 1 182 ? 26.847 7.950 -14.397 1.00 37.69 182 HIS A CA 1
ATOM 1427 C C . HIS A 1 182 ? 25.933 9.113 -14.834 1.00 37.69 182 HIS A C 1
ATOM 1429 O O . HIS A 1 182 ? 25.924 10.169 -14.200 1.00 37.69 182 HIS A O 1
ATOM 1435 N N . VAL A 1 183 ? 25.192 8.951 -15.930 1.00 35.38 183 VAL A N 1
ATOM 1436 C CA . VAL A 1 183 ? 24.316 9.994 -16.467 1.00 35.38 183 VAL A CA 1
ATOM 1437 C C . VAL A 1 183 ? 22.871 9.500 -16.445 1.00 35.38 183 VAL A C 1
ATOM 1439 O O . VAL A 1 183 ? 22.579 8.349 -16.757 1.00 35.38 183 VAL A O 1
ATOM 1442 N N . ASN A 1 184 ? 21.991 10.370 -15.956 1.00 38.94 184 ASN A N 1
ATOM 1443 C CA . ASN A 1 184 ? 20.582 10.087 -15.734 1.00 38.94 184 ASN A CA 1
ATOM 1444 C C . ASN A 1 184 ? 19.795 10.199 -17.041 1.00 38.94 184 ASN A C 1
ATOM 1446 O O . ASN A 1 184 ? 19.501 11.320 -17.469 1.00 38.94 184 ASN A O 1
ATOM 1450 N N . LEU A 1 185 ? 19.347 9.067 -17.593 1.00 35.56 185 LEU A N 1
ATOM 1451 C CA . LEU A 1 185 ? 18.324 9.091 -18.635 1.00 35.56 185 LEU A CA 1
ATOM 1452 C C . LEU A 1 185 ? 17.020 9.651 -18.067 1.00 35.56 185 LEU A C 1
ATOM 1454 O O . LEU A 1 185 ? 16.350 9.035 -17.235 1.00 35.56 185 LEU A O 1
ATOM 1458 N N . ARG A 1 186 ? 16.633 10.825 -18.563 1.00 42.72 186 ARG A N 1
ATOM 1459 C CA . ARG A 1 186 ? 15.309 11.405 -18.344 1.00 42.72 186 ARG A CA 1
ATOM 1460 C C . ARG A 1 186 ? 14.424 11.006 -19.512 1.00 42.72 186 ARG A C 1
ATOM 1462 O O . ARG A 1 186 ? 14.670 11.411 -20.643 1.00 42.72 186 ARG A O 1
ATOM 1469 N N . TRP A 1 187 ? 13.395 10.216 -19.245 1.00 47.84 187 TRP A N 1
ATOM 1470 C CA . TRP A 1 187 ? 12.372 9.912 -20.237 1.00 47.84 187 TRP A CA 1
ATOM 1471 C C . TRP A 1 187 ? 11.220 10.909 -20.116 1.00 47.84 187 TRP A C 1
ATOM 1473 O O . TRP A 1 187 ? 10.863 11.363 -19.029 1.00 47.84 187 TRP A O 1
ATOM 1483 N N . HIS A 1 188 ? 10.637 11.255 -21.259 1.00 41.47 188 HIS A N 1
ATOM 1484 C CA . HIS A 1 188 ? 9.453 12.097 -21.343 1.00 41.47 188 HIS A CA 1
ATOM 1485 C C . HIS A 1 188 ? 8.270 11.241 -21.794 1.00 41.47 188 HIS A C 1
ATOM 1487 O O . HIS A 1 188 ? 8.356 10.530 -22.794 1.00 41.47 188 HIS A O 1
ATOM 1493 N N . ILE A 1 189 ? 7.145 11.324 -21.080 1.00 47.72 189 ILE A N 1
ATOM 1494 C CA . ILE A 1 189 ? 5.874 10.760 -21.548 1.00 47.72 189 ILE A CA 1
ATOM 1495 C C . ILE A 1 189 ? 5.373 11.649 -22.689 1.00 47.72 189 ILE A C 1
ATOM 1497 O O . ILE A 1 189 ? 4.736 12.673 -22.451 1.00 47.72 189 ILE A O 1
ATOM 1501 N N . GLY A 1 190 ? 5.671 11.275 -23.932 1.00 40.56 190 GLY A N 1
ATOM 1502 C CA . GLY A 1 190 ? 5.110 11.902 -25.128 1.00 40.56 190 GLY A CA 1
ATOM 1503 C C . GLY A 1 190 ? 4.119 10.961 -25.807 1.00 40.56 190 GLY A C 1
ATOM 1504 O O . GLY A 1 190 ? 4.489 9.846 -26.157 1.00 40.56 190 GLY A O 1
ATOM 1505 N N . ASN A 1 191 ? 2.863 11.388 -25.987 1.00 45.25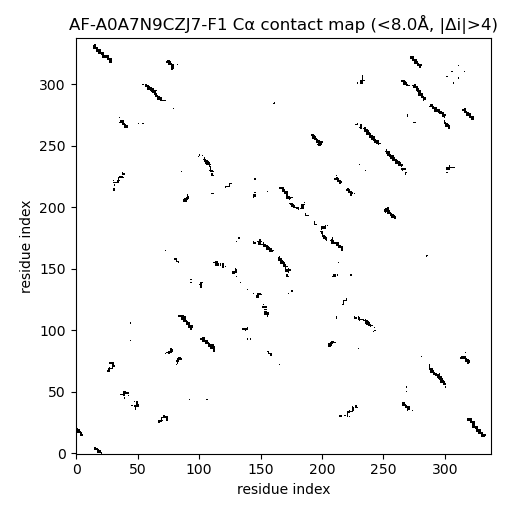 191 ASN A N 1
ATOM 1506 C CA . ASN A 1 191 ? 1.844 10.741 -26.837 1.00 45.25 191 ASN A CA 1
ATOM 1507 C C . ASN A 1 191 ? 1.891 9.197 -26.878 1.00 45.25 191 ASN A C 1
ATOM 1509 O O . ASN A 1 191 ? 1.968 8.594 -27.945 1.00 45.25 191 ASN A O 1
ATOM 1513 N N . HIS A 1 192 ? 1.815 8.561 -25.703 1.00 54.75 192 HIS A N 1
ATOM 1514 C CA . HIS A 1 192 ? 1.678 7.105 -25.531 1.00 54.75 192 HIS A CA 1
ATOM 1515 C C . HIS A 1 192 ? 2.886 6.231 -25.914 1.00 54.75 192 HIS A C 1
ATOM 1517 O O . HIS A 1 192 ? 2.772 5.008 -25.823 1.00 54.75 192 HIS A O 1
ATOM 1523 N N . ASN A 1 193 ? 4.035 6.820 -26.252 1.00 53.78 193 ASN A N 1
ATOM 1524 C CA . ASN A 1 193 ? 5.258 6.088 -26.581 1.00 53.78 193 ASN A CA 1
ATOM 1525 C C . ASN A 1 193 ? 6.429 6.522 -25.687 1.00 53.78 193 ASN A C 1
ATOM 1527 O O . ASN A 1 193 ? 6.512 7.671 -25.258 1.00 53.78 193 ASN A O 1
ATOM 1531 N N . PHE A 1 194 ? 7.354 5.595 -25.453 1.00 59.72 194 PHE A N 1
ATOM 1532 C CA . PHE A 1 194 ? 8.653 5.820 -24.831 1.00 59.72 194 PHE A CA 1
ATOM 1533 C C . PHE A 1 194 ? 9.762 5.591 -25.870 1.00 59.72 194 PHE A C 1
ATOM 1535 O O . PHE A 1 194 ? 10.233 4.459 -26.030 1.00 59.72 194 PHE A O 1
ATOM 1542 N N . PRO A 1 195 ? 10.163 6.630 -26.617 1.00 55.22 195 PRO A N 1
ATOM 1543 C CA . PRO A 1 195 ? 11.407 6.602 -27.367 1.00 55.22 195 PRO A CA 1
ATOM 1544 C C . PRO A 1 195 ? 12.569 7.024 -26.456 1.00 55.22 195 PRO A C 1
ATOM 1546 O O . PRO A 1 195 ? 12.520 8.090 -25.840 1.00 55.22 195 PRO A O 1
ATOM 1549 N N . ALA A 1 196 ? 13.615 6.203 -26.380 1.00 57.25 196 ALA A N 1
ATOM 1550 C CA . ALA A 1 196 ? 14.895 6.597 -25.799 1.00 57.25 196 ALA A CA 1
ATOM 1551 C C . ALA A 1 196 ? 16.049 6.003 -26.618 1.00 57.25 196 ALA A C 1
ATOM 1553 O O . ALA A 1 196 ? 16.191 4.784 -26.710 1.00 57.25 196 ALA A O 1
ATOM 1554 N N . ASP A 1 197 ? 16.869 6.885 -27.186 1.00 51.38 197 ASP A N 1
ATOM 1555 C CA . ASP A 1 197 ? 18.122 6.562 -27.864 1.00 51.38 197 ASP A CA 1
ATOM 1556 C C . ASP A 1 197 ? 19.247 7.298 -27.133 1.00 51.38 197 ASP A C 1
ATOM 1558 O O . ASP A 1 197 ? 19.158 8.514 -26.933 1.00 51.38 197 ASP A O 1
ATOM 1562 N N . GLY A 1 198 ? 20.293 6.587 -26.710 1.00 53.56 198 GLY A N 1
ATOM 1563 C CA . GLY A 1 198 ? 21.388 7.236 -25.993 1.00 53.56 198 GLY A CA 1
ATOM 1564 C C . GLY A 1 198 ? 22.546 6.328 -25.587 1.00 53.56 198 GLY A C 1
ATOM 1565 O O . GLY A 1 198 ? 22.386 5.136 -25.346 1.00 53.56 198 GLY A O 1
ATOM 1566 N N . ASN A 1 199 ? 23.729 6.925 -25.482 1.00 45.28 199 ASN A N 1
ATOM 1567 C CA . ASN A 1 199 ? 24.445 7.180 -24.231 1.00 45.28 199 ASN A CA 1
ATOM 1568 C C . ASN A 1 199 ? 24.573 6.080 -23.157 1.00 45.28 199 ASN A C 1
ATOM 1570 O O . ASN A 1 199 ? 25.645 5.765 -22.638 1.00 45.28 199 ASN A O 1
ATOM 1574 N N . GLU A 1 200 ? 23.412 5.702 -22.638 1.00 50.25 200 GLU A N 1
ATOM 1575 C CA . GLU A 1 200 ? 23.169 5.631 -21.199 1.00 50.25 200 GLU A CA 1
ATOM 1576 C C . GLU A 1 200 ? 22.170 4.523 -20.876 1.00 50.25 200 GLU A C 1
ATOM 1578 O O . GLU A 1 200 ? 21.412 4.057 -21.726 1.00 50.25 200 GLU A O 1
ATOM 1583 N N . THR A 1 201 ? 22.165 4.103 -19.619 1.00 44.72 201 THR A N 1
ATOM 1584 C CA . THR A 1 201 ? 21.292 3.052 -19.113 1.00 44.72 201 THR A CA 1
ATOM 1585 C C . THR A 1 201 ? 20.006 3.613 -18.526 1.00 44.72 201 THR A C 1
ATOM 1587 O O . THR A 1 201 ? 19.961 4.744 -18.046 1.00 44.72 201 THR A O 1
ATOM 1590 N N . ILE A 1 202 ? 18.928 2.822 -18.579 1.00 48.22 202 ILE A N 1
ATOM 1591 C CA . ILE A 1 202 ? 17.613 3.235 -18.072 1.00 48.22 202 ILE A CA 1
ATOM 1592 C C . ILE A 1 202 ? 17.707 3.453 -16.562 1.00 48.22 202 ILE A C 1
ATOM 1594 O O . ILE A 1 202 ? 17.863 2.489 -15.814 1.00 48.22 202 ILE A O 1
ATOM 1598 N N . ILE A 1 203 ? 17.551 4.702 -16.122 1.00 46.34 203 ILE A N 1
ATOM 1599 C CA . ILE A 1 203 ? 17.374 5.043 -14.711 1.00 46.34 203 ILE A CA 1
ATOM 1600 C C . ILE A 1 203 ? 15.893 5.325 -14.468 1.00 46.34 203 ILE A C 1
ATOM 1602 O O . ILE A 1 203 ? 15.291 6.249 -15.020 1.00 46.34 203 ILE A O 1
ATOM 1606 N N . TRP A 1 204 ? 15.293 4.487 -13.631 1.00 51.97 204 TRP A N 1
ATOM 1607 C CA . TRP A 1 204 ? 13.908 4.604 -13.203 1.00 51.97 204 TRP A CA 1
ATOM 1608 C C . TRP A 1 204 ? 13.804 5.648 -12.092 1.00 51.97 204 TRP A C 1
ATOM 1610 O O . TRP A 1 204 ? 13.841 5.323 -10.915 1.00 51.97 204 TRP A O 1
ATOM 1620 N N . HIS A 1 205 ? 13.721 6.928 -12.465 1.00 45.69 205 HIS A N 1
ATOM 1621 C CA . HIS A 1 205 ? 13.621 8.012 -11.480 1.00 45.69 205 HIS A CA 1
ATOM 1622 C C . HIS A 1 205 ? 12.331 7.950 -10.646 1.00 45.69 205 HIS A C 1
ATOM 1624 O O . HIS A 1 205 ? 12.377 8.154 -9.435 1.00 45.69 205 HIS A O 1
ATOM 1630 N N . ASP A 1 206 ? 11.214 7.606 -11.295 1.00 46.41 206 ASP A N 1
ATOM 1631 C CA . ASP A 1 206 ? 9.886 7.501 -10.687 1.00 46.41 206 ASP A CA 1
ATOM 1632 C C . ASP A 1 206 ? 9.329 6.083 -10.871 1.00 46.41 206 ASP A C 1
ATOM 1634 O O . ASP A 1 206 ? 8.419 5.829 -11.663 1.00 46.41 206 ASP A O 1
ATOM 1638 N N . GLY A 1 207 ? 9.908 5.125 -10.152 1.00 52.12 207 GLY A N 1
ATOM 1639 C CA . GLY A 1 207 ? 9.262 3.837 -9.929 1.00 52.12 207 GLY A CA 1
ATOM 1640 C C . GLY A 1 207 ? 10.201 2.674 -9.673 1.00 52.12 207 GLY A C 1
ATOM 1641 O O . GLY A 1 207 ? 11.362 2.687 -10.072 1.00 52.12 207 GLY A O 1
ATOM 1642 N N . GLY A 1 208 ? 9.690 1.682 -8.950 1.00 57.28 208 GLY A N 1
ATOM 1643 C CA . GLY A 1 208 ? 10.407 0.457 -8.657 1.00 57.28 208 GLY A CA 1
ATOM 1644 C C . GLY A 1 208 ? 10.582 -0.475 -9.859 1.00 57.28 208 GLY A C 1
ATOM 1645 O O . GLY A 1 208 ? 9.824 -0.458 -10.814 1.00 57.28 208 GLY A O 1
ATOM 1646 N N . LEU A 1 209 ? 11.544 -1.392 -9.812 1.00 65.25 209 LEU A N 1
ATOM 1647 C CA . LEU A 1 209 ? 11.438 -2.649 -10.567 1.00 65.25 209 LEU A CA 1
ATOM 1648 C C . LEU A 1 209 ? 10.414 -3.594 -9.936 1.00 65.25 209 LEU A C 1
ATOM 1650 O O . LEU A 1 209 ? 9.940 -4.529 -10.583 1.00 65.25 209 LEU A O 1
ATOM 1654 N N . SER A 1 210 ? 10.091 -3.343 -8.671 1.00 74.12 210 SER A N 1
ATOM 1655 C CA . SER A 1 210 ? 9.156 -4.112 -7.877 1.00 74.12 210 SER A CA 1
ATOM 1656 C C . SER A 1 210 ? 7.970 -3.253 -7.459 1.00 74.12 210 SER A C 1
ATOM 1658 O O . SER A 1 210 ? 8.118 -2.044 -7.296 1.00 74.12 210 SER A O 1
ATOM 1660 N N . PRO A 1 211 ? 6.817 -3.874 -7.182 1.00 79.12 211 PRO A N 1
ATOM 1661 C CA . PRO A 1 211 ? 5.758 -3.206 -6.443 1.00 79.12 211 PRO A CA 1
ATOM 1662 C C . PRO A 1 211 ? 6.245 -2.668 -5.079 1.00 79.12 211 PRO A C 1
ATOM 1664 O O . PRO A 1 211 ? 7.207 -3.223 -4.527 1.00 79.12 211 PRO A O 1
ATOM 1667 N N . PRO A 1 212 ? 5.568 -1.654 -4.507 1.00 86.69 212 PRO A N 1
ATOM 1668 C CA . PRO A 1 212 ? 5.852 -1.134 -3.173 1.00 86.69 212 PRO A CA 1
ATOM 1669 C C . PRO A 1 212 ? 5.853 -2.188 -2.075 1.00 86.69 212 PRO A C 1
ATOM 1671 O O . PRO A 1 212 ? 4.956 -3.032 -1.997 1.00 86.69 212 PRO A O 1
ATOM 1674 N N . MET A 1 213 ? 6.796 -2.051 -1.149 1.00 87.25 213 MET A N 1
ATOM 1675 C CA . MET A 1 213 ? 6.908 -2.851 0.067 1.00 87.25 213 MET A CA 1
ATOM 1676 C C . MET A 1 213 ? 7.056 -1.930 1.291 1.00 87.25 213 MET A C 1
ATOM 1678 O O . MET A 1 213 ? 8.087 -1.958 1.966 1.00 87.25 213 MET A O 1
ATOM 1682 N N . PRO A 1 214 ? 6.046 -1.087 1.584 1.00 90.38 214 PRO A N 1
ATOM 1683 C CA . PRO A 1 214 ? 6.122 -0.126 2.671 1.00 90.38 214 PRO A CA 1
ATOM 1684 C C . PRO A 1 214 ? 6.068 -0.800 4.045 1.00 90.38 214 PRO A C 1
ATOM 1686 O O . PRO A 1 214 ? 5.330 -1.767 4.251 1.00 90.38 214 PRO A O 1
ATOM 1689 N N . HIS A 1 215 ? 6.773 -0.238 5.020 1.00 89.50 215 HIS A N 1
ATOM 1690 C CA . HIS A 1 215 ? 6.736 -0.665 6.416 1.00 89.50 215 HIS A CA 1
ATOM 1691 C C . HIS A 1 215 ? 6.964 0.498 7.381 1.00 89.50 215 HIS A C 1
ATOM 1693 O O . HIS A 1 215 ? 7.431 1.567 6.994 1.00 89.50 215 HIS A O 1
ATOM 1699 N N . LEU A 1 216 ? 6.671 0.287 8.668 1.00 90.81 216 LEU A N 1
ATOM 1700 C CA . LEU A 1 216 ? 7.097 1.216 9.718 1.00 90.81 216 LEU A CA 1
ATOM 1701 C C . LEU A 1 216 ? 8.563 0.975 10.063 1.00 90.81 216 LEU A C 1
ATOM 1703 O O . LEU A 1 216 ? 8.945 -0.163 10.342 1.00 90.81 216 LEU A O 1
ATOM 1707 N N . ALA A 1 217 ? 9.367 2.032 10.067 1.00 86.19 217 ALA A N 1
ATOM 1708 C CA . ALA A 1 217 ? 10.794 1.927 10.306 1.00 86.19 217 ALA A CA 1
ATOM 1709 C C . ALA A 1 217 ? 11.100 1.231 11.637 1.00 86.19 217 ALA A C 1
ATOM 1711 O O . ALA A 1 217 ? 10.397 1.439 12.633 1.00 86.19 217 ALA A O 1
ATOM 1712 N N . ASN A 1 218 ? 12.170 0.436 11.662 1.00 79.75 218 ASN A N 1
ATOM 1713 C CA . ASN A 1 218 ? 12.556 -0.413 12.800 1.00 79.75 218 ASN A CA 1
ATOM 1714 C C . ASN A 1 218 ? 11.538 -1.521 13.139 1.00 79.75 218 ASN A C 1
ATOM 1716 O O . ASN A 1 218 ? 11.545 -2.057 14.250 1.00 79.75 218 ASN A O 1
ATOM 1720 N N . THR A 1 219 ? 10.653 -1.877 12.206 1.00 80.50 219 THR A N 1
ATOM 1721 C CA . THR A 1 219 ? 9.775 -3.047 12.328 1.00 80.50 219 THR A CA 1
ATOM 1722 C C . THR A 1 219 ? 10.008 -4.008 11.170 1.00 80.50 219 THR A C 1
ATOM 1724 O O . THR A 1 219 ? 10.416 -3.610 10.085 1.00 80.50 219 THR A O 1
ATOM 1727 N N . SER A 1 220 ? 9.740 -5.294 11.389 1.00 79.62 220 SER A N 1
ATOM 1728 C CA . SER A 1 220 ? 9.836 -6.324 10.347 1.00 79.62 220 SER A CA 1
ATOM 1729 C C . SER A 1 220 ? 8.535 -6.522 9.560 1.00 79.62 220 SER A C 1
ATOM 1731 O O . SER A 1 220 ? 8.455 -7.426 8.729 1.00 79.62 220 SER A O 1
ATOM 1733 N N . GLN A 1 221 ? 7.493 -5.732 9.846 1.00 87.00 221 GLN A N 1
ATOM 1734 C CA . GLN A 1 221 ? 6.160 -5.918 9.276 1.00 87.00 221 GLN A CA 1
ATOM 1735 C C . GLN A 1 221 ? 6.003 -5.124 7.981 1.00 87.00 221 GLN A C 1
ATOM 1737 O O . GLN A 1 221 ? 5.850 -3.905 8.000 1.00 87.00 221 GLN A O 1
ATOM 1742 N N . ILE A 1 222 ? 5.993 -5.841 6.861 1.00 88.81 222 ILE A N 1
ATOM 1743 C CA . ILE A 1 222 ? 5.829 -5.274 5.522 1.00 88.81 222 ILE A CA 1
ATOM 1744 C C . ILE A 1 222 ? 4.344 -5.256 5.145 1.00 88.81 222 ILE A C 1
ATOM 1746 O O . ILE A 1 222 ? 3.614 -6.214 5.393 1.00 88.81 222 ILE A O 1
ATOM 1750 N N . GLN A 1 223 ? 3.899 -4.162 4.530 1.00 92.12 223 GLN A N 1
ATOM 1751 C CA . GLN A 1 223 ? 2.549 -3.973 4.001 1.00 92.12 223 GLN A CA 1
ATOM 1752 C C . GLN A 1 223 ? 2.591 -3.985 2.461 1.00 92.12 223 GLN A C 1
ATOM 1754 O O . GLN A 1 223 ? 2.345 -2.977 1.805 1.00 92.12 223 GLN A O 1
ATOM 1759 N N . GLY A 1 224 ? 2.916 -5.128 1.854 1.00 89.69 224 GLY A N 1
ATOM 1760 C CA . GLY A 1 224 ? 3.199 -5.261 0.417 1.00 89.69 224 GLY A CA 1
ATOM 1761 C C . GLY A 1 224 ? 1.969 -5.291 -0.496 1.00 89.69 224 GLY A C 1
ATOM 1762 O O . GLY A 1 224 ? 2.108 -5.305 -1.719 1.00 89.69 224 GLY A O 1
ATOM 1763 N N . HIS A 1 225 ? 0.752 -5.294 0.056 1.00 92.62 225 HIS A N 1
ATOM 1764 C CA . HIS A 1 225 ? -0.482 -5.338 -0.739 1.00 92.62 225 HIS A CA 1
ATOM 1765 C C . HIS A 1 225 ? -1.293 -4.038 -0.734 1.00 92.62 225 HIS A C 1
ATOM 1767 O O . HIS A 1 225 ? -2.129 -3.851 -1.617 1.00 92.62 225 HIS A O 1
ATOM 1773 N N . ILE A 1 226 ? -1.068 -3.123 0.215 1.00 94.50 226 ILE A N 1
ATOM 1774 C CA . ILE A 1 226 ? -1.939 -1.946 0.392 1.00 94.50 226 ILE A CA 1
ATOM 1775 C C . ILE A 1 226 ? -1.910 -0.976 -0.799 1.00 94.50 226 ILE A C 1
ATOM 1777 O O . ILE A 1 226 ? -2.910 -0.316 -1.065 1.00 94.50 226 ILE A O 1
ATOM 1781 N N . TRP A 1 227 ? -0.818 -0.938 -1.570 1.00 91.88 227 TRP A N 1
ATOM 1782 C CA . TRP A 1 227 ? -0.697 -0.103 -2.772 1.00 91.88 227 TRP A CA 1
ATOM 1783 C C . TRP A 1 227 ? -1.704 -0.487 -3.866 1.00 91.88 227 TRP A C 1
ATOM 1785 O O . TRP A 1 227 ? -2.109 0.362 -4.656 1.00 91.88 227 TRP A O 1
ATOM 1795 N N . LYS A 1 228 ? -2.185 -1.739 -3.882 1.00 93.31 228 LYS A N 1
ATOM 1796 C CA . LYS A 1 228 ? -3.186 -2.207 -4.855 1.00 93.31 228 LYS A CA 1
ATOM 1797 C C . LYS A 1 228 ? -4.499 -1.431 -4.754 1.00 93.31 228 LYS A C 1
ATOM 1799 O O . LYS A 1 228 ? -5.206 -1.301 -5.750 1.00 93.31 228 LYS A O 1
ATOM 1804 N N . LEU A 1 229 ? -4.812 -0.891 -3.570 1.00 94.44 229 LEU A N 1
ATOM 1805 C CA . LEU A 1 229 ? -5.963 -0.010 -3.361 1.00 94.44 229 LEU A CA 1
ATOM 1806 C C . LEU A 1 229 ? -5.847 1.272 -4.200 1.00 94.44 229 LEU A C 1
ATOM 1808 O O . LEU A 1 229 ? -6.835 1.712 -4.785 1.00 94.44 229 LEU A O 1
ATOM 1812 N N . LEU A 1 230 ? -4.636 1.831 -4.298 1.00 92.31 230 LEU A N 1
ATOM 1813 C CA . LEU A 1 230 ? -4.347 2.994 -5.138 1.00 92.31 230 LEU A CA 1
ATOM 1814 C C . LEU A 1 230 ? -4.363 2.615 -6.611 1.00 92.31 230 LEU A C 1
ATOM 1816 O O . LEU A 1 230 ? -4.995 3.295 -7.410 1.00 92.31 230 LEU A O 1
ATOM 1820 N N . ALA A 1 231 ? -3.751 1.487 -6.967 1.00 90.44 231 ALA A N 1
ATOM 1821 C CA . ALA A 1 231 ? -3.680 1.050 -8.355 1.00 90.44 231 ALA A CA 1
ATOM 1822 C C . ALA A 1 231 ? -5.060 0.757 -8.984 1.00 90.44 231 ALA A C 1
ATOM 1824 O O . ALA A 1 231 ? -5.198 0.811 -10.202 1.00 90.44 231 ALA A O 1
ATOM 1825 N N . ALA A 1 232 ? -6.098 0.509 -8.176 1.00 92.00 232 ALA A N 1
ATOM 1826 C CA . ALA A 1 232 ? -7.490 0.412 -8.629 1.00 92.00 232 ALA A CA 1
ATOM 1827 C C . ALA A 1 232 ? -8.145 1.773 -8.964 1.00 92.00 232 ALA A C 1
ATOM 1829 O O . ALA A 1 232 ? -9.234 1.810 -9.548 1.00 92.00 232 ALA A O 1
ATOM 1830 N N . GLY A 1 233 ? -7.527 2.899 -8.597 1.00 88.94 233 GLY A N 1
ATOM 1831 C CA . GLY A 1 233 ? -8.093 4.241 -8.762 1.00 88.94 233 GLY A CA 1
ATOM 1832 C C . GLY A 1 233 ? -7.960 4.849 -10.146 1.00 88.94 233 GLY A C 1
ATOM 1833 O O . GLY A 1 233 ? -8.805 5.652 -10.546 1.00 88.94 233 GLY A O 1
ATOM 1834 N N . LYS A 1 234 ? -6.965 4.421 -10.921 1.00 85.94 234 LYS A N 1
ATOM 1835 C CA . LYS A 1 234 ? -6.729 4.860 -12.301 1.00 85.94 234 LYS A CA 1
ATOM 1836 C C . LYS A 1 234 ? -6.437 3.654 -13.194 1.00 85.94 234 LYS A C 1
ATOM 1838 O O . LYS A 1 234 ? -6.054 2.603 -12.687 1.00 85.94 234 LYS A O 1
ATOM 1843 N N . PRO A 1 235 ? -6.626 3.771 -14.521 1.00 83.62 235 PRO A N 1
ATOM 1844 C CA . PRO A 1 235 ? -6.236 2.702 -15.430 1.00 83.62 235 PRO A CA 1
ATOM 1845 C C . PRO A 1 235 ? -4.736 2.431 -15.314 1.00 83.62 235 PRO A C 1
ATOM 1847 O O . PRO A 1 235 ? -3.925 3.352 -15.391 1.00 83.62 235 PRO A O 1
ATOM 1850 N N . MET A 1 236 ? -4.377 1.158 -15.187 1.00 84.31 236 MET A N 1
ATOM 1851 C CA . MET A 1 236 ? -2.997 0.725 -15.338 1.00 84.31 236 MET A CA 1
ATOM 1852 C C . MET A 1 236 ? -2.632 0.743 -16.814 1.00 84.31 236 MET A C 1
ATOM 1854 O O . MET A 1 236 ? -3.405 0.270 -17.655 1.00 84.31 236 MET A O 1
ATOM 1858 N N . PHE A 1 237 ? -1.448 1.246 -17.130 1.00 77.19 237 PHE A N 1
ATOM 1859 C CA . PHE A 1 237 ? -0.932 1.266 -18.488 1.00 77.19 237 PHE A CA 1
ATOM 1860 C C . PHE A 1 237 ? 0.187 0.265 -18.632 1.00 77.19 237 PHE A C 1
ATOM 1862 O O . PHE A 1 237 ? 1.128 0.250 -17.846 1.00 77.19 237 PHE A O 1
ATOM 1869 N N . THR A 1 238 ? 0.089 -0.548 -19.671 1.00 73.81 238 THR A N 1
ATOM 1870 C CA . THR A 1 238 ? 1.125 -1.513 -19.987 1.00 73.81 238 THR A CA 1
ATOM 1871 C C . THR A 1 238 ? 1.870 -1.089 -21.239 1.00 73.81 238 THR A C 1
ATOM 1873 O O . THR A 1 238 ? 1.227 -0.813 -22.257 1.00 73.81 238 THR A O 1
ATOM 1876 N N . PHE A 1 239 ? 3.194 -1.111 -21.198 1.00 71.25 239 PHE A N 1
ATOM 1877 C CA . PHE A 1 239 ? 4.041 -0.740 -22.325 1.00 71.25 239 PHE A CA 1
ATOM 1878 C C . PHE A 1 239 ? 4.886 -1.918 -22.774 1.00 71.25 239 PHE A C 1
ATOM 1880 O O . PHE A 1 239 ? 5.455 -2.628 -21.946 1.00 71.25 239 PHE A O 1
ATOM 1887 N N . VAL A 1 240 ? 4.934 -2.125 -24.085 1.00 70.12 240 VAL A N 1
ATOM 1888 C CA . VAL A 1 240 ? 5.620 -3.243 -24.736 1.00 70.12 240 VAL A CA 1
ATOM 1889 C C . VAL A 1 240 ? 6.474 -2.693 -25.858 1.00 70.12 240 VAL A C 1
ATOM 1891 O O . VAL A 1 240 ? 6.140 -1.680 -26.462 1.00 70.12 240 VAL A O 1
ATOM 1894 N N . GLY A 1 241 ? 7.572 -3.362 -26.159 1.00 66.12 241 GLY A N 1
ATOM 1895 C CA . GLY A 1 241 ? 8.370 -3.059 -27.328 1.00 66.12 241 GLY A CA 1
ATOM 1896 C C . GLY A 1 241 ? 9.753 -3.658 -27.200 1.00 66.12 241 GLY A C 1
ATOM 1897 O O . GLY A 1 241 ? 9.945 -4.618 -26.453 1.00 66.12 241 GLY A O 1
ATOM 1898 N N . ASN A 1 242 ? 10.696 -3.088 -27.938 1.00 62.78 242 ASN A N 1
ATOM 1899 C CA . ASN A 1 242 ? 12.024 -3.652 -28.075 1.00 62.78 242 ASN A CA 1
ATOM 1900 C C . ASN A 1 242 ? 13.048 -2.773 -27.375 1.00 62.78 242 ASN A C 1
ATOM 1902 O O . ASN A 1 242 ? 13.079 -1.554 -27.551 1.00 62.78 242 ASN A O 1
ATOM 1906 N N . MET A 1 243 ? 13.920 -3.437 -26.628 1.00 62.16 243 MET A N 1
ATOM 1907 C CA . MET A 1 243 ? 15.181 -2.889 -26.174 1.00 62.16 243 MET A CA 1
ATOM 1908 C C . MET A 1 243 ? 16.287 -3.650 -26.895 1.00 62.16 243 MET A C 1
ATOM 1910 O O . MET A 1 243 ? 16.349 -4.877 -26.824 1.00 62.16 243 MET A O 1
ATOM 1914 N N . SER A 1 244 ? 17.147 -2.931 -27.605 1.00 58.78 244 SER A N 1
ATOM 1915 C CA . SER A 1 244 ? 18.321 -3.513 -28.247 1.00 58.78 244 SER A CA 1
ATOM 1916 C C . SER A 1 244 ? 19.583 -2.808 -27.787 1.00 58.78 244 SER A C 1
ATOM 1918 O O . SER A 1 244 ? 19.606 -1.585 -27.646 1.00 58.78 244 SER A O 1
ATOM 1920 N N . LEU A 1 245 ? 20.628 -3.606 -27.582 1.00 59.19 245 LEU A N 1
ATOM 1921 C CA . LEU A 1 245 ? 21.969 -3.149 -27.260 1.00 59.19 245 LEU A CA 1
ATOM 1922 C C . LEU A 1 245 ? 22.853 -3.307 -28.500 1.00 59.19 245 LEU A C 1
ATOM 1924 O O . LEU A 1 245 ? 23.186 -4.426 -28.892 1.00 59.19 245 LEU A O 1
ATOM 1928 N N . ASN A 1 246 ? 23.236 -2.198 -29.121 1.00 62.41 246 ASN A N 1
ATOM 1929 C CA . ASN A 1 246 ? 24.169 -2.177 -30.232 1.00 62.41 246 ASN A CA 1
ATOM 1930 C C . ASN A 1 246 ? 25.600 -1.922 -29.737 1.00 62.41 246 ASN A C 1
ATOM 1932 O O . ASN A 1 246 ? 26.066 -0.788 -29.667 1.00 62.41 246 ASN A O 1
ATOM 1936 N N . LEU A 1 247 ? 26.330 -3.005 -29.468 1.00 62.62 247 LEU A N 1
ATOM 1937 C CA . LEU A 1 247 ? 27.732 -2.951 -29.032 1.00 62.62 247 LEU A CA 1
ATOM 1938 C C . LEU A 1 247 ? 28.698 -2.364 -30.082 1.00 62.62 247 LEU A C 1
ATOM 1940 O O . LEU A 1 247 ? 29.830 -2.031 -29.743 1.00 62.62 247 LEU A O 1
ATOM 1944 N N . THR A 1 248 ? 28.280 -2.238 -31.348 1.00 61.72 248 THR A N 1
ATOM 1945 C CA . THR A 1 248 ? 29.109 -1.647 -32.418 1.00 61.72 248 THR A CA 1
ATOM 1946 C C . THR A 1 248 ? 29.060 -0.119 -32.438 1.00 61.72 248 THR A C 1
ATOM 1948 O O . THR A 1 248 ? 30.009 0.512 -32.898 1.00 61.72 248 THR A O 1
ATOM 1951 N N . ASN A 1 249 ? 27.999 0.488 -31.894 1.00 61.44 249 ASN A N 1
ATOM 1952 C CA . ASN A 1 249 ? 27.877 1.935 -31.754 1.00 61.44 249 ASN A CA 1
ATOM 1953 C C . ASN A 1 249 ? 28.113 2.341 -30.295 1.00 61.44 249 ASN A C 1
ATOM 1955 O O . ASN A 1 249 ? 27.176 2.549 -29.530 1.00 61.44 249 ASN A O 1
ATOM 1959 N N . ILE A 1 250 ? 29.386 2.479 -29.920 1.00 63.06 250 ILE A N 1
ATOM 1960 C CA . ILE A 1 250 ? 29.814 2.844 -28.556 1.00 63.06 250 ILE A CA 1
ATOM 1961 C C . ILE A 1 250 ? 29.264 4.221 -28.136 1.00 63.06 250 ILE A C 1
ATOM 1963 O O . ILE A 1 250 ? 29.163 4.509 -26.949 1.00 63.06 250 ILE A O 1
ATOM 1967 N N . ALA A 1 251 ? 28.906 5.071 -29.104 1.00 58.47 251 ALA A N 1
ATOM 1968 C CA . ALA A 1 251 ? 28.412 6.418 -28.864 1.00 58.47 251 ALA A CA 1
ATOM 1969 C C . ALA A 1 251 ? 26.891 6.514 -28.684 1.00 58.47 251 ALA A C 1
ATOM 1971 O O . ALA A 1 251 ? 26.448 7.603 -28.345 1.00 58.47 251 ALA A O 1
ATOM 1972 N N . ASN A 1 252 ? 26.118 5.446 -28.932 1.00 60.06 252 ASN A N 1
ATOM 1973 C CA . ASN A 1 252 ? 24.703 5.311 -28.558 1.00 60.06 252 ASN A CA 1
ATOM 1974 C C . ASN A 1 252 ? 24.314 3.820 -28.575 1.00 60.06 252 ASN A C 1
ATOM 1976 O O . ASN A 1 252 ? 23.668 3.364 -29.524 1.00 60.06 252 ASN A O 1
ATOM 1980 N N . PRO A 1 253 ? 24.747 3.024 -27.584 1.00 57.19 253 PRO A N 1
ATOM 1981 C CA . PRO A 1 253 ? 24.572 1.581 -27.641 1.00 57.19 253 PRO A CA 1
ATOM 1982 C C . PRO A 1 253 ? 23.150 1.149 -27.272 1.00 57.19 253 PRO A C 1
ATOM 1984 O O . PRO A 1 253 ? 22.756 0.044 -27.633 1.00 57.19 253 PRO A O 1
ATOM 1987 N N . PHE A 1 254 ? 22.361 1.973 -26.578 1.00 59.53 254 PHE A N 1
ATOM 1988 C CA . PHE A 1 254 ? 21.007 1.611 -26.158 1.00 59.53 254 PHE A CA 1
ATOM 1989 C C . PHE A 1 254 ? 19.949 2.213 -27.082 1.00 59.53 254 PHE A C 1
ATOM 1991 O O . PHE A 1 254 ? 19.888 3.428 -27.271 1.00 59.53 254 PHE A O 1
ATOM 1998 N N . HIS A 1 255 ? 19.078 1.342 -27.593 1.00 62.59 255 HIS A N 1
ATOM 1999 C CA . HIS A 1 255 ? 17.868 1.712 -28.321 1.00 62.59 255 HIS A CA 1
ATOM 2000 C C . HIS A 1 255 ? 16.659 1.107 -27.618 1.00 62.59 255 HIS A C 1
ATOM 2002 O O . HIS A 1 255 ? 16.545 -0.119 -27.515 1.00 62.59 255 HIS A O 1
ATOM 2008 N N . ILE A 1 256 ? 15.760 1.957 -27.131 1.00 68.12 256 ILE A N 1
ATOM 2009 C CA . ILE A 1 256 ? 14.538 1.555 -26.438 1.00 68.12 256 ILE A CA 1
ATOM 2010 C C . ILE A 1 256 ? 13.355 2.177 -27.164 1.00 68.12 256 ILE A C 1
ATOM 2012 O O . ILE A 1 256 ? 13.217 3.397 -27.256 1.00 68.12 256 ILE A O 1
ATOM 2016 N N . SER A 1 257 ? 12.471 1.316 -27.652 1.00 68.06 257 SER A N 1
ATOM 2017 C CA . SER A 1 257 ? 11.203 1.718 -28.240 1.00 68.06 257 SER A CA 1
ATOM 2018 C C . SER A 1 257 ? 10.097 0.926 -27.576 1.00 68.06 257 SER A C 1
ATOM 2020 O O . SER A 1 257 ? 9.900 -0.252 -27.877 1.00 68.06 257 SER A O 1
ATOM 2022 N N . LEU A 1 258 ? 9.387 1.566 -26.650 1.00 70.19 258 LEU A N 1
ATOM 2023 C CA . LEU A 1 258 ? 8.231 0.975 -25.986 1.00 70.19 258 LEU A CA 1
ATOM 2024 C C . LEU A 1 258 ? 6.989 1.785 -26.345 1.00 70.19 258 LEU A C 1
ATOM 2026 O O . LEU A 1 258 ? 6.994 3.011 -26.306 1.00 70.19 258 LEU A O 1
ATOM 2030 N N . HIS A 1 259 ? 5.910 1.106 -26.689 1.00 70.88 259 HIS A N 1
ATOM 2031 C CA . HIS A 1 259 ? 4.626 1.712 -27.011 1.00 70.88 259 HIS A CA 1
ATOM 2032 C C . HIS A 1 259 ? 3.579 1.243 -26.007 1.00 70.88 259 HIS A C 1
ATOM 2034 O O . HIS A 1 259 ? 3.647 0.131 -25.470 1.00 70.88 259 HIS A O 1
ATOM 2040 N N . ARG A 1 260 ? 2.592 2.094 -25.727 1.00 72.00 260 ARG A N 1
ATOM 2041 C CA . ARG A 1 260 ? 1.462 1.719 -24.879 1.00 72.00 260 ARG A CA 1
ATOM 2042 C C . ARG A 1 260 ? 0.648 0.637 -25.583 1.00 72.00 260 ARG A C 1
ATOM 2044 O O . ARG A 1 260 ? 0.045 0.881 -26.620 1.00 72.00 260 ARG A O 1
ATOM 2051 N N . ASN A 1 261 ? 0.607 -0.545 -24.984 1.00 70.19 261 ASN A N 1
ATOM 2052 C CA . ASN A 1 261 ? -0.105 -1.696 -25.523 1.00 70.19 261 ASN A CA 1
ATOM 2053 C C . ASN A 1 261 ? -1.578 -1.699 -25.083 1.00 70.19 261 ASN A C 1
ATOM 2055 O O . ASN A 1 261 ? -2.489 -1.787 -25.898 1.00 70.19 261 ASN A O 1
ATOM 2059 N N . SER A 1 262 ? -1.834 -1.570 -23.776 1.00 70.94 262 SER A N 1
ATOM 2060 C CA . SER A 1 262 ? -3.190 -1.670 -23.225 1.00 70.94 262 SER A CA 1
ATOM 2061 C C . SER A 1 262 ? -3.394 -0.786 -21.996 1.00 70.94 262 SER A C 1
ATOM 2063 O O . SER A 1 262 ? -2.440 -0.442 -21.293 1.00 70.94 262 SER A O 1
ATOM 2065 N N . SER A 1 263 ? -4.650 -0.407 -21.747 1.00 81.25 263 SER A N 1
ATOM 2066 C CA . SER A 1 263 ? -5.102 0.097 -20.447 1.00 81.25 263 SER A CA 1
ATOM 2067 C C . SER A 1 263 ? -6.047 -0.891 -19.798 1.00 81.25 263 SER A C 1
ATOM 2069 O O . SER A 1 263 ? -6.962 -1.385 -20.458 1.00 81.25 263 SER A O 1
ATOM 2071 N N . ARG A 1 264 ? -5.844 -1.143 -18.507 1.00 82.69 264 ARG A N 1
ATOM 2072 C CA . ARG A 1 264 ? -6.647 -2.086 -17.729 1.00 82.69 264 ARG A CA 1
ATOM 2073 C C . ARG A 1 264 ? -7.138 -1.440 -16.451 1.00 82.69 264 ARG A C 1
ATOM 2075 O O . ARG A 1 264 ? -6.420 -0.674 -15.817 1.00 82.69 264 ARG A O 1
ATOM 2082 N N . TYR A 1 265 ? -8.365 -1.772 -16.087 1.00 89.44 265 TYR A N 1
ATOM 2083 C CA . TYR A 1 265 ? -8.970 -1.363 -14.831 1.00 89.44 265 TYR A CA 1
ATOM 2084 C C . TYR A 1 265 ? -8.960 -2.550 -13.881 1.00 89.44 265 TYR A C 1
ATOM 2086 O O . TYR A 1 265 ? -9.273 -3.669 -14.286 1.00 89.44 265 TYR A O 1
ATOM 2094 N N . VAL A 1 266 ? -8.604 -2.293 -12.627 1.00 89.75 266 VAL A N 1
ATOM 2095 C CA . VAL A 1 266 ? -8.513 -3.321 -11.591 1.00 89.75 266 VAL A CA 1
ATOM 2096 C C . VAL A 1 266 ? -9.485 -2.995 -10.473 1.00 89.75 266 VAL A C 1
ATOM 2098 O O . VAL A 1 266 ? -9.723 -1.833 -10.147 1.00 89.75 266 VAL A O 1
ATOM 2101 N N . ILE A 1 267 ? -10.056 -4.045 -9.897 1.00 91.44 267 ILE A N 1
ATOM 2102 C CA . ILE A 1 267 ? -10.810 -3.986 -8.651 1.00 91.44 267 ILE A CA 1
ATOM 2103 C C . ILE A 1 267 ? -9.875 -4.460 -7.544 1.00 91.44 267 ILE A C 1
ATOM 2105 O O . ILE A 1 267 ? -9.257 -5.517 -7.677 1.00 91.44 267 ILE A O 1
ATOM 2109 N N . ALA A 1 268 ? -9.786 -3.696 -6.459 1.00 93.19 268 ALA A N 1
ATOM 2110 C CA . ALA A 1 268 ? -9.027 -4.065 -5.271 1.00 93.19 268 ALA A CA 1
ATOM 2111 C C . ALA A 1 268 ? -9.973 -4.246 -4.081 1.00 93.19 268 ALA A C 1
ATOM 2113 O O . ALA A 1 268 ? -10.803 -3.380 -3.810 1.00 93.19 268 ALA A O 1
ATOM 2114 N N . CYS A 1 269 ? -9.838 -5.360 -3.365 1.00 93.19 269 CYS A N 1
ATOM 2115 C CA . CYS A 1 269 ? -10.698 -5.718 -2.242 1.00 93.19 269 CYS A CA 1
ATOM 2116 C C . CYS A 1 269 ? -9.893 -6.116 -1.012 1.00 93.19 269 CYS A C 1
ATOM 2118 O O . CYS A 1 269 ? -8.875 -6.801 -1.118 1.00 93.19 269 CYS A O 1
ATOM 2120 N N . VAL A 1 270 ? -10.420 -5.801 0.164 1.00 92.50 270 VAL A N 1
ATOM 2121 C CA . VAL A 1 270 ? -10.022 -6.443 1.420 1.00 92.50 270 VAL A CA 1
ATOM 2122 C C . VAL A 1 270 ? -11.053 -7.505 1.786 1.00 92.50 270 VAL A C 1
ATOM 2124 O O . VAL A 1 270 ? -12.220 -7.421 1.413 1.00 92.50 270 VAL A O 1
ATOM 2127 N N . ARG A 1 271 ? -10.625 -8.542 2.504 1.00 88.31 271 ARG A N 1
ATOM 2128 C CA . ARG A 1 271 ? -11.522 -9.596 2.996 1.00 88.31 271 ARG A CA 1
ATOM 2129 C C . ARG A 1 271 ? -11.600 -9.559 4.509 1.00 88.31 271 ARG A C 1
ATOM 2131 O O . ARG A 1 271 ? -10.677 -9.082 5.172 1.00 88.31 271 ARG A O 1
ATOM 2138 N N . LYS A 1 272 ? -12.668 -10.149 5.058 1.00 85.69 272 LYS A N 1
ATOM 2139 C CA . LYS A 1 272 ? -12.798 -10.391 6.501 1.00 85.69 272 LYS A CA 1
ATOM 2140 C C . LYS A 1 272 ? -11.480 -10.970 7.052 1.00 85.69 272 LYS A C 1
ATOM 2142 O O . LYS A 1 272 ? -10.924 -11.887 6.446 1.00 85.69 272 LYS A O 1
ATOM 2147 N N . PRO A 1 273 ? -10.965 -10.451 8.181 1.00 89.25 273 PRO A N 1
ATOM 2148 C CA . PRO A 1 273 ? -11.620 -9.535 9.120 1.00 89.25 273 PRO A CA 1
ATOM 2149 C C . PRO A 1 273 ? -11.434 -8.035 8.812 1.00 89.25 273 PRO A C 1
ATOM 2151 O O . PRO A 1 273 ? -11.666 -7.222 9.702 1.00 89.25 273 PRO A O 1
ATOM 2154 N N . TYR A 1 274 ? -10.976 -7.653 7.621 1.00 91.81 274 TYR A N 1
ATOM 2155 C CA . TYR A 1 274 ? -10.702 -6.261 7.258 1.00 91.81 274 TYR A CA 1
ATOM 2156 C C . TYR A 1 274 ? -11.868 -5.607 6.508 1.00 91.81 274 TYR A C 1
ATOM 2158 O O . TYR A 1 274 ? -12.620 -6.290 5.817 1.00 91.81 274 TYR A O 1
ATOM 2166 N N . LEU A 1 275 ? -11.976 -4.285 6.638 1.00 91.81 275 LEU A N 1
ATOM 2167 C CA . LEU A 1 275 ? -12.862 -3.410 5.867 1.00 91.81 275 LEU A CA 1
ATOM 2168 C C . LEU A 1 275 ? -12.145 -2.098 5.556 1.00 91.81 275 LEU A C 1
ATOM 2170 O O . LEU A 1 275 ? -11.223 -1.704 6.268 1.00 91.81 275 LEU A O 1
ATOM 2174 N N . LEU A 1 276 ? -12.593 -1.406 4.517 1.00 93.50 276 LEU A N 1
ATOM 2175 C CA . LEU A 1 276 ? -12.165 -0.048 4.213 1.00 93.50 276 LEU A CA 1
ATOM 2176 C C . LEU A 1 276 ? -13.191 0.941 4.765 1.00 93.50 276 LEU A C 1
ATOM 2178 O O . LEU A 1 276 ? -14.391 0.671 4.729 1.00 93.50 276 LEU A O 1
ATOM 2182 N N . LEU A 1 277 ? -12.724 2.090 5.240 1.00 93.12 277 LEU A N 1
ATOM 2183 C CA . LEU A 1 277 ? -13.571 3.210 5.633 1.00 93.12 277 LEU A CA 1
ATOM 2184 C C . LEU A 1 277 ? -13.083 4.471 4.928 1.00 93.12 277 LEU A C 1
ATOM 2186 O O . LEU A 1 277 ? -11.931 4.868 5.091 1.00 93.12 277 LEU A O 1
ATOM 2190 N N . THR A 1 278 ? -13.964 5.098 4.159 1.00 91.75 278 THR A N 1
ATOM 2191 C CA . THR A 1 278 ? -13.706 6.371 3.475 1.00 91.75 278 THR A CA 1
ATOM 2192 C C . THR A 1 278 ? -14.501 7.497 4.123 1.00 91.75 278 THR A C 1
ATOM 2194 O O . THR A 1 278 ? -15.545 7.249 4.728 1.00 91.75 278 THR A O 1
ATOM 2197 N N . GLY A 1 279 ? -14.040 8.733 3.966 1.00 90.06 279 GLY A N 1
ATOM 2198 C CA . GLY A 1 279 ? -14.693 9.918 4.509 1.00 90.06 279 GLY A CA 1
ATOM 2199 C C . GLY A 1 279 ? -13.702 11.044 4.771 1.00 90.06 279 GLY A C 1
ATOM 2200 O O . GLY A 1 279 ? -12.575 11.030 4.275 1.00 90.06 279 GLY A O 1
ATOM 2201 N N . ILE A 1 280 ? -14.142 12.016 5.568 1.00 89.94 280 ILE A N 1
ATOM 2202 C CA . ILE A 1 280 ? -13.296 13.103 6.070 1.00 89.94 280 ILE A CA 1
ATOM 2203 C C . ILE A 1 280 ? -12.910 12.768 7.503 1.00 89.94 280 ILE A C 1
ATOM 2205 O O . ILE A 1 280 ? -13.789 12.621 8.362 1.00 89.94 280 ILE A O 1
ATOM 2209 N N . PHE A 1 281 ? -11.609 12.672 7.766 1.00 91.31 281 PHE A N 1
ATOM 2210 C CA . PHE A 1 281 ? -11.104 12.202 9.047 1.00 91.31 281 PHE A CA 1
ATOM 2211 C C . PHE A 1 281 ? -10.286 13.249 9.786 1.00 91.31 281 PHE A C 1
ATOM 2213 O O . PHE A 1 281 ? -9.613 14.098 9.209 1.00 91.31 281 PHE A O 1
ATOM 2220 N N . LYS A 1 282 ? -10.314 13.137 11.111 1.00 90.56 282 LYS A N 1
ATOM 2221 C CA . LYS A 1 282 ? -9.397 13.816 12.019 1.00 90.56 282 LYS A CA 1
ATOM 2222 C C . LYS A 1 282 ? -8.769 12.772 12.922 1.00 90.56 282 LYS A C 1
ATOM 2224 O O . LYS A 1 282 ? -9.485 12.061 13.626 1.00 90.56 282 LYS A O 1
ATOM 2229 N N . TRP A 1 283 ? -7.446 12.682 12.895 1.00 91.56 283 TRP A N 1
ATOM 2230 C CA . TRP A 1 283 ? -6.699 11.814 13.793 1.00 91.56 283 TRP A CA 1
ATOM 2231 C C . TRP A 1 283 ? -6.133 12.623 14.954 1.00 91.56 283 TRP A C 1
ATOM 2233 O O . TRP A 1 283 ? -5.390 13.586 14.760 1.00 91.56 283 TRP A O 1
ATOM 2243 N N . ASP A 1 284 ? -6.493 12.221 16.167 1.00 90.00 284 ASP A N 1
ATOM 2244 C CA . ASP A 1 284 ? -5.876 12.716 17.384 1.00 90.00 284 ASP A CA 1
ATOM 2245 C C . ASP A 1 284 ? -4.708 11.807 17.773 1.00 90.00 284 ASP A C 1
ATOM 2247 O O . ASP A 1 284 ? -4.863 10.722 18.338 1.00 90.00 284 ASP A O 1
ATOM 2251 N N . ASN A 1 285 ? -3.508 12.299 17.489 1.00 83.75 285 ASN A N 1
ATOM 2252 C CA . ASN A 1 285 ? -2.242 11.649 17.802 1.00 83.75 285 ASN A CA 1
ATOM 2253 C C . ASN A 1 285 ? -2.009 11.466 19.319 1.00 83.75 285 ASN A C 1
ATOM 2255 O O . ASN A 1 285 ? -1.189 10.640 19.714 1.00 83.75 285 ASN A O 1
ATOM 2259 N N . ASN A 1 286 ? -2.709 12.210 20.190 1.00 83.38 286 ASN A N 1
ATOM 2260 C CA . ASN A 1 286 ? -2.569 12.060 21.643 1.00 83.38 286 ASN A CA 1
ATOM 2261 C C . ASN A 1 286 ? -3.340 10.854 22.175 1.00 83.38 286 ASN A C 1
ATOM 2263 O O . ASN A 1 286 ? -2.839 10.134 23.035 1.00 83.38 286 ASN A O 1
ATOM 2267 N N . THR A 1 287 ? -4.564 10.664 21.689 1.00 86.44 287 THR A N 1
ATOM 2268 C CA . THR A 1 287 ? -5.469 9.611 22.163 1.00 86.44 287 THR A CA 1
ATOM 2269 C C . THR A 1 287 ? -5.439 8.368 21.275 1.00 86.44 287 THR A C 1
ATOM 2271 O O . THR A 1 287 ? -5.936 7.320 21.679 1.00 86.44 287 THR A O 1
ATOM 2274 N N . GLY A 1 288 ? -4.860 8.460 20.071 1.00 87.94 288 GLY A N 1
ATOM 2275 C CA . GLY A 1 288 ? -4.919 7.397 19.065 1.00 87.94 288 GLY A CA 1
ATOM 2276 C C . GLY A 1 288 ? -6.319 7.235 18.468 1.00 87.94 288 GLY A C 1
ATOM 2277 O O . GLY A 1 288 ? -6.633 6.199 17.885 1.00 87.94 288 GLY A O 1
ATOM 2278 N N . VAL A 1 289 ? -7.184 8.236 18.636 1.00 92.19 289 VAL A N 1
ATOM 2279 C CA . VAL A 1 289 ? -8.562 8.220 18.151 1.00 92.19 289 VAL A CA 1
ATOM 2280 C C . VAL A 1 289 ? -8.624 8.827 16.758 1.00 92.19 289 VAL A C 1
ATOM 2282 O O . VAL A 1 289 ? -8.090 9.907 16.511 1.00 92.19 289 VAL A O 1
ATOM 2285 N N . VAL A 1 290 ? -9.329 8.158 15.853 1.00 93.31 290 VAL A N 1
ATOM 2286 C CA . VAL A 1 290 ? -9.672 8.685 14.535 1.00 93.31 290 VAL A CA 1
ATOM 2287 C C . VAL A 1 290 ? -11.177 8.926 14.478 1.00 93.31 290 VAL A C 1
ATOM 2289 O O . VAL A 1 290 ? -11.974 8.016 14.711 1.00 93.31 290 VAL A O 1
ATOM 2292 N N . ASN A 1 291 ? -11.554 10.157 14.139 1.00 92.50 291 ASN A N 1
ATOM 2293 C CA . ASN A 1 291 ? -12.937 10.588 13.989 1.00 92.50 291 ASN A CA 1
ATOM 2294 C C . ASN A 1 291 ? -13.244 10.836 12.516 1.00 92.50 291 ASN A C 1
ATOM 2296 O O . ASN A 1 291 ? -12.679 11.746 11.913 1.00 92.50 291 ASN A O 1
ATOM 2300 N N . CYS A 1 292 ? -14.167 10.061 11.962 1.00 91.00 292 CYS A N 1
ATOM 2301 C CA . CYS A 1 292 ? -14.802 10.345 10.687 1.00 91.00 292 CYS A CA 1
ATOM 2302 C C . CYS A 1 292 ? -16.003 11.262 10.932 1.00 91.00 292 CYS A C 1
ATOM 2304 O O . CYS A 1 292 ? -16.932 10.883 11.649 1.00 91.00 292 CYS A O 1
ATOM 2306 N N . THR A 1 293 ? -15.969 12.482 10.395 1.00 85.56 293 THR A N 1
ATOM 2307 C CA . THR A 1 293 ? -16.979 13.499 10.724 1.00 85.56 293 THR A CA 1
ATOM 2308 C C . THR A 1 293 ? -18.185 13.463 9.794 1.00 85.56 293 THR A C 1
ATOM 2310 O O . THR A 1 293 ? -19.299 13.569 10.289 1.00 85.56 293 THR A O 1
ATOM 2313 N N . ASN A 1 294 ? -17.977 13.279 8.483 1.00 77.38 294 ASN A N 1
ATOM 2314 C CA . ASN A 1 294 ? -19.032 13.308 7.462 1.00 77.38 294 ASN A CA 1
ATOM 2315 C C . ASN A 1 294 ? -18.812 12.216 6.397 1.00 77.38 294 ASN A C 1
ATOM 2317 O O . ASN A 1 294 ? -17.667 11.944 6.027 1.00 77.38 294 ASN A O 1
ATOM 2321 N N . ASN A 1 295 ? -19.914 11.677 5.856 1.00 80.44 295 ASN A N 1
ATOM 2322 C CA . ASN A 1 295 ? -19.965 10.746 4.713 1.00 80.44 295 ASN A CA 1
ATOM 2323 C C . ASN A 1 295 ? -19.104 9.479 4.875 1.00 80.44 295 ASN A C 1
ATOM 2325 O O . ASN A 1 295 ? -18.415 9.046 3.950 1.00 80.44 295 ASN A O 1
ATOM 2329 N N . CYS A 1 296 ? -19.152 8.883 6.065 1.00 88.12 296 CYS A N 1
ATOM 2330 C CA . CYS A 1 296 ? -18.364 7.712 6.423 1.00 88.12 296 CYS A CA 1
ATOM 2331 C C . CYS A 1 296 ? -18.912 6.455 5.736 1.00 88.12 296 CYS A C 1
ATOM 2333 O O . CYS A 1 296 ? -19.982 5.958 6.073 1.00 88.12 296 CYS A O 1
ATOM 2335 N N . THR A 1 297 ? -18.185 5.909 4.766 1.00 88.75 297 THR A N 1
ATOM 2336 C CA . THR A 1 297 ? -18.679 4.760 3.987 1.00 88.75 297 THR A CA 1
ATOM 2337 C C . THR A 1 297 ? -17.773 3.557 4.176 1.00 88.75 297 THR A C 1
ATOM 2339 O O . THR A 1 297 ? -16.566 3.648 3.945 1.00 88.75 297 THR A O 1
ATOM 2342 N N . PHE A 1 298 ? -18.355 2.431 4.595 1.00 88.88 298 PHE A N 1
ATOM 2343 C CA . PHE A 1 298 ? -17.656 1.155 4.665 1.00 88.88 298 PHE A CA 1
ATOM 2344 C C . PHE A 1 298 ? -17.682 0.473 3.306 1.00 88.88 298 PHE A C 1
ATOM 2346 O O . PHE A 1 298 ? -18.727 0.375 2.659 1.00 88.88 298 PHE A O 1
ATOM 2353 N N . LEU A 1 299 ? -16.523 -0.019 2.889 1.00 89.62 299 LEU A N 1
ATOM 2354 C CA . LEU A 1 299 ? -16.337 -0.655 1.594 1.00 89.62 299 LEU A CA 1
ATOM 2355 C C . LEU A 1 299 ? -15.526 -1.936 1.774 1.00 89.62 299 LEU A C 1
ATOM 2357 O O . LEU A 1 299 ? -14.535 -1.961 2.506 1.00 89.62 299 LEU A O 1
ATOM 2361 N N . SER A 1 300 ? -15.913 -2.986 1.058 1.00 89.50 300 SER A N 1
ATOM 2362 C CA . SER A 1 300 ? -15.079 -4.187 0.923 1.00 89.50 300 SER A CA 1
ATOM 2363 C C . SER A 1 300 ? -14.145 -4.100 -0.284 1.00 89.50 300 SER A C 1
ATOM 2365 O O . SER A 1 300 ? -13.027 -4.615 -0.238 1.00 89.50 300 SER A O 1
ATOM 2367 N N . CYS A 1 301 ? -14.571 -3.410 -1.346 1.00 91.12 301 CYS A N 1
ATOM 2368 C CA . CYS A 1 301 ? -13.786 -3.223 -2.560 1.00 91.12 301 CYS A CA 1
ATOM 2369 C C . CYS A 1 301 ? -13.878 -1.800 -3.102 1.00 91.12 301 CYS A C 1
ATOM 2371 O O . CYS A 1 301 ? -14.835 -1.074 -2.839 1.00 91.12 301 CYS A O 1
ATOM 2373 N N . ILE A 1 302 ? -12.888 -1.441 -3.910 1.00 91.50 302 ILE A N 1
ATOM 2374 C CA . ILE A 1 302 ? -12.808 -0.180 -4.637 1.00 91.50 302 ILE A CA 1
ATOM 2375 C C . ILE A 1 302 ? -12.397 -0.437 -6.084 1.00 91.50 302 ILE A C 1
ATOM 2377 O O . ILE A 1 302 ? -11.674 -1.385 -6.401 1.00 91.50 302 ILE A O 1
ATOM 2381 N N . ASN A 1 303 ? -12.885 0.421 -6.970 1.00 91.25 303 ASN A N 1
ATOM 2382 C CA . ASN A 1 303 ? -12.582 0.411 -8.393 1.00 91.25 303 ASN A CA 1
ATOM 2383 C C . ASN A 1 303 ? -12.520 1.851 -8.916 1.00 91.25 303 ASN A C 1
ATOM 2385 O O . ASN A 1 303 ? -12.847 2.805 -8.205 1.00 91.25 303 ASN A O 1
ATOM 2389 N N . THR A 1 304 ? -12.148 2.014 -10.179 1.00 90.69 304 THR A N 1
ATOM 2390 C CA . THR A 1 304 ? -11.961 3.343 -10.771 1.00 90.69 304 THR A CA 1
ATOM 2391 C C . THR A 1 304 ? -13.239 4.184 -10.798 1.00 90.69 304 THR A C 1
ATOM 2393 O O . THR A 1 304 ? -13.174 5.396 -10.609 1.00 90.69 304 THR A O 1
ATOM 2396 N N . THR A 1 305 ? -14.411 3.567 -10.971 1.00 90.06 305 THR A N 1
ATOM 2397 C CA . THR A 1 305 ? -15.697 4.280 -10.914 1.00 90.06 305 THR A CA 1
ATOM 2398 C C . THR A 1 305 ? -15.946 4.865 -9.528 1.00 90.06 305 THR A C 1
ATOM 2400 O O . THR A 1 305 ? -16.320 6.030 -9.409 1.00 90.06 305 THR A O 1
ATOM 2403 N N . TRP A 1 306 ? -15.697 4.085 -8.473 1.00 89.69 306 TRP A N 1
ATOM 2404 C CA . TRP A 1 306 ? -15.819 4.561 -7.100 1.00 89.69 306 TRP A CA 1
ATOM 2405 C C . TRP A 1 306 ? -14.858 5.720 -6.827 1.00 89.69 306 TRP A C 1
ATOM 2407 O O . TRP A 1 306 ? -15.303 6.751 -6.321 1.00 89.69 306 TRP A O 1
ATOM 2417 N N . TRP A 1 307 ? -13.586 5.578 -7.218 1.00 89.06 307 TRP A N 1
ATOM 2418 C CA . TRP A 1 307 ? -12.570 6.619 -7.049 1.00 89.06 307 TRP A CA 1
ATOM 2419 C C . TRP A 1 307 ? -12.989 7.922 -7.732 1.00 89.06 307 TRP A C 1
ATOM 2421 O O . TRP A 1 307 ? -13.012 8.968 -7.094 1.00 89.06 307 TRP A O 1
ATOM 2431 N N . ASN A 1 308 ? -13.402 7.868 -8.999 1.00 88.81 308 ASN A N 1
ATOM 2432 C CA . ASN A 1 308 ? -13.797 9.069 -9.737 1.00 88.81 308 ASN A CA 1
ATOM 2433 C C . ASN A 1 308 ? -15.026 9.776 -9.140 1.00 88.81 308 ASN A C 1
ATOM 2435 O O . ASN A 1 308 ? -15.122 10.995 -9.234 1.00 88.81 308 ASN A O 1
ATOM 2439 N N . ASN A 1 309 ? -15.954 9.029 -8.534 1.00 87.31 309 ASN A N 1
ATOM 2440 C CA . ASN A 1 309 ? -17.210 9.590 -8.034 1.00 87.31 309 ASN A CA 1
ATOM 2441 C C . ASN A 1 309 ? -17.142 10.058 -6.572 1.00 87.31 309 ASN A C 1
ATOM 2443 O O . ASN A 1 309 ? -17.928 10.917 -6.183 1.00 87.31 309 ASN A O 1
ATOM 2447 N N . ASN A 1 310 ? -16.255 9.482 -5.752 1.00 84.38 310 ASN A N 1
ATOM 2448 C CA . ASN A 1 310 ? -16.284 9.660 -4.292 1.00 84.38 310 ASN A CA 1
ATOM 2449 C C . ASN A 1 310 ? -14.983 10.216 -3.698 1.00 84.38 310 ASN A C 1
ATOM 2451 O O . ASN A 1 310 ? -14.949 10.525 -2.506 1.00 84.38 310 ASN A O 1
ATOM 2455 N N . TRP A 1 311 ? -13.913 10.330 -4.489 1.00 86.56 311 TRP A N 1
ATOM 2456 C CA . TRP A 1 311 ? -12.605 10.741 -3.991 1.00 86.56 311 TRP A CA 1
ATOM 2457 C C . TRP A 1 311 ? -12.290 12.208 -4.277 1.00 86.56 311 TRP A C 1
ATOM 2459 O O . TRP A 1 311 ? -12.344 12.663 -5.418 1.00 86.56 311 TRP A O 1
ATOM 2469 N N . ASN A 1 312 ? -11.865 12.929 -3.243 1.00 86.50 312 ASN A N 1
ATOM 2470 C CA . ASN A 1 312 ? -11.259 14.248 -3.349 1.00 86.50 312 ASN A CA 1
ATOM 2471 C C . ASN A 1 312 ? -9.835 14.190 -2.785 1.00 86.50 312 ASN A C 1
ATOM 2473 O O . ASN A 1 312 ? -9.654 14.042 -1.580 1.00 86.50 312 ASN A O 1
ATOM 2477 N N . GLU A 1 313 ? -8.827 14.358 -3.640 1.00 77.75 313 GLU A N 1
ATOM 2478 C CA . GLU A 1 313 ? -7.408 14.222 -3.270 1.00 77.75 313 GLU A CA 1
ATOM 2479 C C . GLU A 1 313 ? -6.966 15.125 -2.110 1.00 77.75 313 GLU A C 1
ATOM 2481 O O . GLU A 1 313 ? -6.007 14.796 -1.417 1.00 77.75 313 GLU A O 1
ATOM 2486 N N . SER A 1 314 ? -7.654 16.245 -1.873 1.00 79.25 314 SER A N 1
ATOM 2487 C CA . SER A 1 314 ? -7.301 17.185 -0.803 1.00 79.25 314 SER A CA 1
ATOM 2488 C C . SER A 1 314 ? -8.025 16.938 0.524 1.00 79.25 314 SER A C 1
ATOM 2490 O O . SER A 1 314 ? -7.618 17.508 1.532 1.00 79.25 314 SER A O 1
ATOM 2492 N N . HIS A 1 315 ? -9.100 16.141 0.548 1.00 81.50 315 HIS A N 1
ATOM 2493 C CA . HIS A 1 315 ? -9.992 16.056 1.720 1.00 81.50 315 HIS A CA 1
ATOM 2494 C C . HIS A 1 315 ? -10.463 14.643 2.071 1.00 81.50 315 HIS A C 1
ATOM 2496 O O . HIS A 1 315 ? -10.952 14.427 3.180 1.00 81.50 315 HIS A O 1
ATOM 2502 N N . SER A 1 316 ? -10.375 13.705 1.132 1.00 88.25 316 SER A N 1
ATOM 2503 C CA . SER A 1 316 ? -10.754 12.316 1.343 1.00 88.25 316 SER A CA 1
ATOM 2504 C C . SER A 1 316 ? -9.563 11.528 1.858 1.00 88.25 316 SER A C 1
ATOM 2506 O O . SER A 1 316 ? -8.461 11.622 1.314 1.00 88.25 316 SER A O 1
ATOM 2508 N N . ASP A 1 317 ? -9.821 10.696 2.862 1.00 92.94 317 ASP A N 1
ATOM 2509 C CA . ASP A 1 317 ? -8.902 9.636 3.247 1.00 92.94 317 ASP A CA 1
ATOM 2510 C C . ASP A 1 317 ? -9.600 8.275 3.170 1.00 92.94 317 ASP A C 1
ATOM 2512 O O . ASP A 1 317 ? -10.827 8.162 3.223 1.00 92.94 317 ASP A O 1
ATOM 2516 N N . LEU A 1 318 ? -8.795 7.225 3.068 1.00 94.75 318 LEU A N 1
ATOM 2517 C CA . LEU A 1 318 ? -9.189 5.829 3.118 1.00 94.75 318 LEU A CA 1
ATOM 2518 C C . LEU A 1 318 ? -8.417 5.160 4.251 1.00 94.75 318 LEU A C 1
ATOM 2520 O O . LEU A 1 318 ? -7.189 5.091 4.209 1.00 94.75 318 LEU A O 1
ATOM 2524 N N . TYR A 1 319 ? -9.126 4.638 5.244 1.00 95.62 319 TYR A N 1
ATOM 2525 C CA . TYR A 1 319 ? -8.551 3.867 6.341 1.00 95.62 319 TYR A CA 1
ATOM 2526 C C . TYR A 1 319 ? -8.824 2.388 6.158 1.00 95.62 319 TYR A C 1
ATOM 2528 O O . TYR A 1 319 ? -9.894 1.986 5.699 1.00 95.62 319 TYR A O 1
ATOM 2536 N N . ILE A 1 320 ? -7.872 1.573 6.601 1.00 95.75 320 ILE A N 1
ATOM 2537 C CA . ILE A 1 320 ? -8.080 0.138 6.738 1.00 95.75 320 ILE A CA 1
ATOM 2538 C C . ILE A 1 320 ? -8.456 -0.151 8.184 1.00 95.75 320 ILE A C 1
ATOM 2540 O O . ILE A 1 320 ? -7.727 0.173 9.127 1.00 95.75 320 ILE A O 1
ATOM 2544 N N . LEU A 1 321 ? -9.600 -0.795 8.349 1.00 94.12 321 LEU A N 1
ATOM 2545 C CA . LEU A 1 321 ? -10.121 -1.231 9.625 1.00 94.12 321 LEU A CA 1
ATOM 2546 C C . LEU A 1 321 ? -10.079 -2.749 9.740 1.00 94.12 321 LEU A C 1
ATOM 2548 O O . LEU A 1 321 ? -10.077 -3.478 8.749 1.00 94.12 321 LEU A O 1
ATOM 2552 N N . ARG A 1 322 ? -10.082 -3.235 10.977 1.00 92.25 322 ARG A N 1
ATOM 2553 C CA . ARG A 1 322 ? -10.132 -4.657 11.304 1.00 92.25 322 ARG A CA 1
ATOM 2554 C C . ARG A 1 322 ? -11.183 -4.914 12.373 1.00 92.25 322 ARG A C 1
ATOM 2556 O O . ARG A 1 322 ? -11.215 -4.216 13.384 1.00 92.25 322 ARG A O 1
ATOM 2563 N N . ALA A 1 323 ? -12.007 -5.936 12.172 1.00 87.88 323 ALA A N 1
ATOM 2564 C CA . ALA A 1 323 ? -12.953 -6.405 13.173 1.00 87.88 323 ALA A CA 1
ATOM 2565 C C . ALA A 1 323 ? -12.204 -6.864 14.430 1.00 87.88 323 ALA A C 1
ATOM 2567 O O . ALA A 1 323 ? -11.2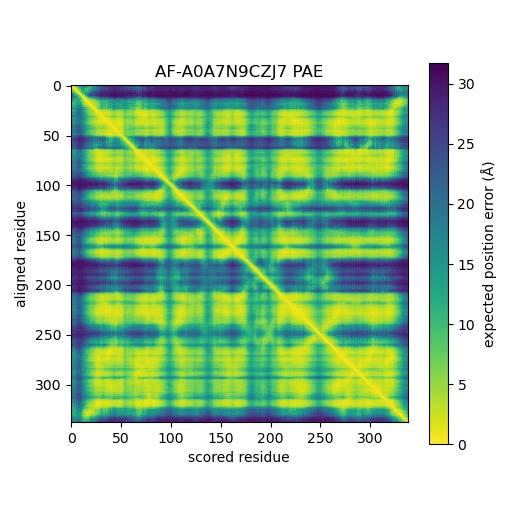14 -7.607 14.351 1.00 87.88 323 ALA A O 1
ATOM 2568 N N . ARG A 1 324 ? -12.678 -6.431 15.599 1.00 82.12 324 ARG A N 1
ATOM 2569 C CA . ARG A 1 324 ? -12.152 -6.913 16.875 1.00 82.12 324 ARG A CA 1
ATOM 2570 C C . ARG A 1 324 ? -12.496 -8.388 17.049 1.00 82.12 324 ARG A C 1
ATOM 2572 O O . ARG A 1 324 ? -13.597 -8.830 16.736 1.00 82.12 324 ARG A O 1
ATOM 2579 N N . LYS A 1 325 ? -11.534 -9.162 17.550 1.00 76.44 325 LYS A N 1
ATOM 2580 C CA . LYS A 1 325 ? -11.753 -10.583 17.855 1.00 76.44 325 LYS A CA 1
ATOM 2581 C C . LYS A 1 325 ? -12.541 -10.768 19.146 1.00 76.44 325 LYS A C 1
ATOM 2583 O O . LYS A 1 325 ? -13.337 -11.690 19.245 1.00 76.44 325 LYS A O 1
ATOM 2588 N N . GLU A 1 326 ? -12.331 -9.876 20.102 1.00 77.56 326 GLU A N 1
ATOM 2589 C CA . GLU A 1 326 ? -12.940 -9.929 21.421 1.00 77.56 326 GLU A CA 1
ATOM 2590 C C . GLU A 1 326 ? -12.956 -8.544 22.068 1.00 77.56 326 GLU A C 1
ATOM 2592 O O . GLU A 1 326 ? -12.218 -7.635 21.675 1.00 77.56 326 GLU A O 1
ATOM 2597 N N . THR A 1 327 ? -13.842 -8.351 23.035 1.00 78.81 327 THR A N 1
ATOM 2598 C CA . THR A 1 327 ? -13.890 -7.162 23.888 1.00 78.81 327 THR A CA 1
ATOM 2599 C C . THR A 1 327 ? -14.421 -7.553 25.259 1.00 78.81 327 THR A C 1
ATOM 2601 O O . THR A 1 327 ? -15.289 -8.416 25.368 1.00 78.81 327 THR A O 1
ATOM 2604 N N . TRP A 1 328 ? -13.897 -6.893 26.289 1.00 77.75 328 TRP A N 1
ATOM 2605 C CA . TRP A 1 328 ? -14.364 -6.995 27.665 1.00 77.75 328 TRP A CA 1
ATOM 2606 C C . TRP A 1 328 ? -15.048 -5.682 28.034 1.00 77.75 328 TRP A C 1
ATOM 2608 O O . TRP A 1 328 ? -14.445 -4.618 27.891 1.00 77.75 328 TRP A O 1
ATOM 2618 N N . LEU A 1 329 ? -16.303 -5.741 28.475 1.00 80.69 329 LEU A N 1
ATOM 2619 C CA . LEU A 1 329 ? -17.026 -4.570 28.976 1.00 80.69 329 LEU A CA 1
ATOM 2620 C C . LEU A 1 329 ? -17.217 -4.695 30.487 1.00 80.69 329 LEU A C 1
ATOM 2622 O O . LEU A 1 329 ? -17.702 -5.741 30.926 1.00 80.69 329 LEU A O 1
ATOM 2626 N N . PRO A 1 330 ? -16.876 -3.670 31.286 1.00 79.81 330 PRO A N 1
ATOM 2627 C CA . PRO A 1 330 ? -17.206 -3.686 32.699 1.00 79.81 330 PRO A CA 1
ATOM 2628 C C . PRO A 1 330 ? -18.729 -3.629 32.832 1.00 79.81 330 PRO A C 1
ATOM 2630 O O . PRO A 1 330 ? -19.392 -2.810 32.194 1.00 79.81 330 PRO A O 1
ATOM 2633 N N . VAL A 1 331 ? -19.291 -4.517 33.642 1.00 78.62 331 VAL A N 1
ATOM 2634 C CA . VAL A 1 331 ? -20.729 -4.578 33.897 1.00 78.62 331 VAL A CA 1
ATOM 2635 C C . VAL A 1 331 ? -20.988 -4.352 35.374 1.00 78.62 331 VAL A C 1
ATOM 2637 O O . VAL A 1 331 ? -20.432 -5.025 36.239 1.00 78.62 331 VAL A O 1
ATOM 2640 N N . ASN A 1 332 ? -21.851 -3.383 35.664 1.00 75.62 332 ASN A N 1
ATOM 2641 C CA . ASN A 1 332 ? -22.335 -3.165 37.015 1.00 75.62 332 ASN A CA 1
ATOM 2642 C C . ASN A 1 332 ? -23.481 -4.148 37.279 1.00 75.62 332 ASN A C 1
ATOM 2644 O O . ASN A 1 332 ? -24.623 -3.914 36.876 1.00 75.62 332 ASN A O 1
ATOM 2648 N N . LEU A 1 333 ? -23.158 -5.291 37.884 1.00 69.31 333 LEU A N 1
ATOM 2649 C CA . LEU A 1 333 ? -24.159 -6.276 38.270 1.00 69.31 333 LEU A CA 1
ATOM 2650 C C . LEU A 1 333 ? -24.785 -5.864 39.604 1.00 69.31 333 LEU A C 1
ATOM 2652 O O . LEU A 1 333 ? -24.147 -5.919 40.649 1.00 69.31 333 LEU A O 1
ATOM 2656 N N . THR A 1 334 ? -26.067 -5.504 39.576 1.00 66.88 334 THR A N 1
ATOM 2657 C CA . THR A 1 334 ? -26.841 -5.154 40.780 1.00 66.88 334 THR A CA 1
ATOM 2658 C C . THR A 1 334 ? -27.257 -6.370 41.612 1.00 66.88 334 THR A C 1
ATOM 2660 O O . THR A 1 334 ? -27.796 -6.215 42.707 1.00 66.88 334 THR A O 1
ATOM 2663 N N . ARG A 1 335 ? -27.034 -7.590 41.108 1.00 58.34 335 ARG A N 1
ATOM 2664 C CA . ARG A 1 335 ? -27.345 -8.855 41.785 1.00 58.34 335 ARG A CA 1
ATOM 2665 C C . ARG A 1 335 ? -26.203 -9.845 41.597 1.00 58.34 335 ARG A C 1
ATOM 2667 O O . ARG A 1 335 ? -25.677 -9.979 40.495 1.00 58.34 335 ARG A O 1
ATOM 2674 N N . THR A 1 336 ? -25.853 -10.545 42.671 1.00 56.81 336 THR A N 1
ATOM 2675 C CA . THR A 1 336 ? -24.899 -11.656 42.656 1.00 56.81 336 THR A CA 1
ATOM 2676 C C . THR A 1 336 ? -25.505 -12.830 41.895 1.00 56.81 336 THR A C 1
ATOM 2678 O O . THR A 1 336 ? -26.594 -13.289 42.238 1.00 56.81 336 THR A O 1
ATOM 2681 N N . TRP A 1 337 ? -24.810 -13.311 40.870 1.00 59.31 337 TRP A N 1
ATOM 2682 C CA . TRP A 1 337 ? -25.138 -14.567 40.203 1.00 59.31 337 TRP A CA 1
ATOM 2683 C C . TRP A 1 337 ? -24.358 -15.672 40.920 1.00 59.31 337 TRP A C 1
ATOM 2685 O O . TRP A 1 337 ? -23.131 -15.699 40.838 1.00 59.31 337 TRP A O 1
ATOM 2695 N N . SER A 1 338 ? -25.068 -16.489 41.702 1.00 48.00 338 SER A N 1
ATOM 2696 C CA . SER A 1 338 ? -24.547 -17.674 42.398 1.00 48.00 338 SER A CA 1
ATOM 2697 C C . SER A 1 338 ? -24.812 -18.937 41.603 1.00 48.00 338 SER A C 1
ATOM 2699 O O . SER A 1 338 ? -25.991 -19.085 41.196 1.00 48.00 338 SER A O 1
#

Solvent-accessible surface area (backbone atoms only — not comparable to full-atom values): 19183 Å² total; per-residue (Å²): 131,77,52,75,76,86,81,95,71,81,98,62,91,82,83,42,42,43,39,35,70,56,44,100,45,57,28,43,36,25,43,87,40,79,60,58,70,37,26,27,68,48,81,87,83,48,71,84,48,64,55,92,59,89,75,77,72,53,66,49,77,39,93,44,62,48,75,34,50,26,81,65,60,54,44,35,39,26,39,51,85,73,26,42,35,76,39,57,30,32,27,56,41,87,69,94,62,99,83,67,72,65,70,49,32,38,40,36,28,31,24,63,36,69,43,88,85,57,86,67,96,72,74,73,55,90,86,50,50,71,54,79,81,74,69,96,54,74,74,76,66,81,78,62,43,90,66,27,25,34,98,60,59,43,36,49,44,71,38,87,50,94,90,50,75,47,42,32,31,26,34,31,30,38,79,56,80,59,93,67,51,101,53,81,49,81,82,65,94,48,95,66,34,42,81,47,76,33,67,46,33,72,46,48,86,70,27,23,58,20,71,64,33,36,25,32,66,93,48,80,33,49,37,60,29,58,50,47,59,42,26,7,45,39,65,28,38,33,28,42,60,53,64,48,77,40,84,86,38,82,80,44,26,33,40,36,44,32,35,62,71,50,74,46,80,34,44,21,28,42,52,84,63,37,35,36,40,34,28,34,72,47,73,39,83,88,79,27,35,36,38,28,64,47,68,26,32,36,29,31,50,47,27,38,70,54,35,72,75,72,59,42,76,78,58,28,34,39,34,42,30,31,54,36,70,58,47,75,43,82,44,90,70,94,62,88,88,127

Sequence (338 aa):
MLAVVNCQVTAGEFTYWAYIPFPPLYQGVAWGGREVPVFTNDTAWMPSPFLNQDPELDTGTVNSSYQFGVEGLPICLGGSPHCLHLSHEAWAVRYNHSHISAFTMIVVAQSFKYNHTAVLDETLPSTLSLCPIPDVSGGVSQLEWTRCRSSGPRLLLEVKGKSRKYLVTDWSVHDFQTKFNHVNLRWHIGNHNFPADGNETIIWHDGGLSPPMPHLANTSQIQGHIWKLLAAGKPMFTFVGNMSLNLTNIANPFHISLHRNSSRYVIACVRKPYLLLTGIFKWDNNTGVVNCTNNCTFLSCINTTWWNNNWNESHSDLYILRARKETWLPVNLTRTWS

Organism: Macaca fascicularis (NCBI:txid9541)

InterPro domains:
  IPR029104 Retro-transcribing virus envelope glycoprotein [PF13804] (29-109)
  IPR051255 Retroviral envelope glycoprotein [PTHR34313] (36-338)